Protein AF-A0A7X7T8J4-F1 (afdb_monomer)

Mean predicted aligned error: 10.88 Å

Structure (mmCIF, N/CA/C/O backbone):
data_AF-A0A7X7T8J4-F1
#
_entry.id   AF-A0A7X7T8J4-F1
#
loop_
_atom_site.group_PDB
_atom_site.id
_atom_site.type_symbol
_atom_site.label_atom_id
_atom_site.label_alt_id
_atom_site.label_comp_id
_atom_site.label_asym_id
_atom_site.label_entity_id
_atom_site.label_seq_id
_atom_site.pdbx_PDB_ins_code
_atom_site.Cartn_x
_atom_site.Cartn_y
_atom_site.Cartn_z
_atom_site.occupancy
_atom_site.B_iso_or_equiv
_atom_site.auth_seq_id
_atom_site.auth_comp_id
_atom_site.auth_asym_id
_atom_site.auth_atom_id
_atom_site.pdbx_PDB_model_num
ATOM 1 N N . MET A 1 1 ? -14.954 -27.163 -49.433 1.00 39.44 1 MET A N 1
ATOM 2 C CA . MET A 1 1 ? -14.344 -27.831 -48.262 1.00 39.44 1 MET A CA 1
ATOM 3 C C . MET A 1 1 ? -15.397 -27.888 -47.169 1.00 39.44 1 MET A C 1
ATOM 5 O O . MET A 1 1 ? -15.847 -26.844 -46.721 1.00 39.44 1 MET A O 1
ATOM 9 N N . HIS A 1 2 ? -15.891 -29.084 -46.857 1.00 32.44 2 HIS A N 1
ATOM 10 C CA . HIS A 1 2 ? -16.924 -29.335 -45.848 1.00 32.44 2 HIS A CA 1
ATOM 11 C C . HIS A 1 2 ? -16.278 -30.004 -44.623 1.00 32.44 2 HIS A C 1
ATOM 13 O O . HIS A 1 2 ? -15.447 -30.893 -44.819 1.00 32.44 2 HIS A O 1
ATOM 19 N N . PRO A 1 3 ? -16.618 -29.605 -43.385 1.00 40.94 3 PRO A N 1
ATOM 20 C CA . PRO A 1 3 ? -16.008 -30.171 -42.189 1.00 40.94 3 PRO A CA 1
ATOM 21 C C . PRO A 1 3 ? -16.655 -31.512 -41.822 1.00 40.94 3 PRO A C 1
ATOM 23 O O . PRO A 1 3 ? -17.871 -31.621 -41.665 1.00 40.94 3 PRO A O 1
ATOM 26 N N . ILE A 1 4 ? -15.819 -32.537 -41.658 1.00 41.97 4 ILE A N 1
ATOM 27 C CA . ILE A 1 4 ? -16.214 -33.853 -41.151 1.00 41.97 4 ILE A CA 1
ATOM 28 C C . ILE A 1 4 ? -16.272 -33.778 -39.619 1.00 41.97 4 ILE A C 1
ATOM 30 O O . ILE A 1 4 ? -15.287 -33.462 -38.954 1.00 41.97 4 ILE A O 1
ATOM 34 N N . SER A 1 5 ? -17.450 -34.061 -39.063 1.00 44.47 5 SER A N 1
ATOM 35 C CA . SER A 1 5 ? -17.730 -34.090 -37.625 1.00 44.47 5 SER A CA 1
ATOM 36 C C . SER A 1 5 ? -17.330 -35.434 -36.999 1.00 44.47 5 SER A C 1
ATOM 38 O O . SER A 1 5 ? -17.639 -36.502 -37.524 1.00 44.47 5 SER A O 1
ATOM 40 N N . ARG A 1 6 ? -16.678 -35.362 -35.829 1.00 43.22 6 ARG A N 1
ATOM 41 C CA . ARG A 1 6 ? -16.059 -36.436 -35.016 1.00 43.22 6 ARG A CA 1
ATOM 42 C C . ARG A 1 6 ? -16.970 -37.595 -34.560 1.00 43.22 6 ARG A C 1
ATOM 44 O O . ARG A 1 6 ? -16.518 -38.445 -33.801 1.00 43.22 6 ARG A O 1
ATOM 51 N N . ARG A 1 7 ? -18.219 -37.700 -35.021 1.00 42.19 7 ARG A N 1
ATOM 52 C CA . ARG A 1 7 ? -19.143 -38.799 -34.660 1.00 42.19 7 ARG A CA 1
ATOM 53 C C . ARG A 1 7 ? -18.952 -40.101 -35.461 1.00 42.19 7 ARG A C 1
ATOM 55 O O . ARG A 1 7 ? -19.807 -40.976 -35.391 1.00 42.19 7 ARG A O 1
ATOM 62 N N . GLN A 1 8 ? -17.848 -40.260 -36.193 1.00 40.81 8 GLN A N 1
ATOM 63 C CA . GLN A 1 8 ? -17.623 -41.407 -37.089 1.00 40.81 8 GLN A CA 1
ATOM 64 C C . GLN A 1 8 ? -16.416 -42.299 -36.768 1.00 40.81 8 GLN A C 1
ATOM 66 O O . GLN A 1 8 ? -16.126 -43.211 -37.536 1.00 40.81 8 GLN A O 1
ATOM 71 N N . LEU A 1 9 ? -15.749 -42.126 -35.627 1.00 37.78 9 LEU A N 1
ATOM 72 C CA . LEU A 1 9 ? -14.665 -43.024 -35.230 1.00 37.78 9 LEU A CA 1
ATOM 73 C C . LEU A 1 9 ? -15.027 -43.703 -33.908 1.00 37.78 9 LEU A C 1
ATOM 75 O O . LEU A 1 9 ? -14.954 -43.063 -32.870 1.00 37.78 9 LEU A O 1
ATOM 79 N N . ILE A 1 10 ? -15.483 -44.960 -33.993 1.00 36.59 10 ILE A N 1
ATOM 80 C CA . ILE A 1 10 ? -15.409 -46.072 -33.012 1.00 36.59 10 ILE A CA 1
ATOM 81 C C . ILE A 1 10 ? -16.612 -47.017 -33.238 1.00 36.59 10 ILE A C 1
ATOM 83 O O . ILE A 1 10 ? -17.655 -46.940 -32.595 1.00 36.59 10 ILE A O 1
ATOM 87 N N . LYS A 1 11 ? -16.439 -47.914 -34.210 1.00 30.77 11 LYS A N 1
ATOM 88 C CA . LYS A 1 11 ? -17.009 -49.270 -34.343 1.00 30.77 11 LYS A CA 1
ATOM 89 C C . LYS A 1 11 ? -15.925 -49.995 -35.147 1.00 30.77 11 LYS A C 1
ATOM 91 O O . LYS A 1 11 ? -15.599 -49.534 -36.233 1.00 30.77 11 LYS A O 1
ATOM 96 N N . THR A 1 12 ? -15.142 -50.930 -34.621 1.00 32.47 12 THR A N 1
ATOM 97 C CA . THR A 1 12 ? -15.432 -52.336 -34.278 1.00 32.47 12 THR A CA 1
ATOM 98 C C . THR A 1 12 ? -14.066 -52.872 -33.772 1.00 32.47 12 THR A C 1
ATOM 100 O O . THR A 1 12 ? -13.041 -52.440 -34.298 1.00 32.47 12 THR A O 1
ATOM 103 N N . THR A 1 13 ? -13.925 -53.715 -32.740 1.00 35.38 13 THR A N 1
ATOM 104 C CA . THR A 1 13 ? -13.808 -55.184 -32.904 1.00 35.38 13 THR A CA 1
ATOM 105 C C . THR A 1 13 ? -13.744 -55.924 -31.552 1.00 35.38 13 THR A C 1
ATOM 107 O O . THR A 1 13 ? -13.028 -55.521 -30.643 1.00 35.38 13 THR A O 1
ATOM 110 N N . LEU A 1 14 ? -14.542 -56.999 -31.520 1.00 34.81 14 LEU A N 1
ATOM 111 C CA . LEU A 1 14 ? -14.647 -58.224 -30.707 1.00 34.81 14 LEU A CA 1
ATOM 112 C C . LEU A 1 14 ? -13.556 -58.587 -29.668 1.00 34.81 14 LEU A C 1
ATOM 114 O O . LEU A 1 14 ? -12.372 -58.481 -29.948 1.00 34.81 14 LEU A O 1
ATOM 118 N N . VAL A 1 15 ? -13.946 -58.945 -28.430 1.00 32.97 15 VAL A N 1
ATOM 119 C CA . VAL A 1 15 ? -14.286 -60.293 -27.865 1.00 32.97 15 VAL A CA 1
ATOM 120 C C . VAL A 1 15 ? -13.064 -61.146 -27.496 1.00 32.97 15 VAL A C 1
ATOM 122 O O . VAL A 1 15 ? -12.364 -61.650 -28.366 1.00 32.97 15 VAL A O 1
ATOM 125 N N . GLY A 1 16 ? -12.909 -61.408 -26.190 1.00 29.83 16 GLY A N 1
ATOM 126 C CA . GLY A 1 16 ? -12.102 -62.514 -25.670 1.00 29.83 16 GLY A CA 1
ATOM 127 C C . GLY A 1 16 ? -11.777 -62.431 -24.170 1.00 29.83 16 GLY A C 1
ATOM 128 O O . GLY A 1 16 ? -10.908 -61.665 -23.785 1.00 29.83 16 GLY A O 1
ATOM 129 N N . GLY A 1 17 ? -12.417 -63.282 -23.355 1.00 30.62 17 GLY A N 1
ATOM 130 C CA . GLY A 1 17 ? -11.767 -63.932 -22.201 1.00 30.62 17 GLY A CA 1
ATOM 131 C C . GLY A 1 17 ? -11.825 -63.275 -20.811 1.00 30.62 17 GLY A C 1
ATOM 132 O O . GLY A 1 17 ? -10.983 -62.462 -20.471 1.00 30.62 17 GLY A O 1
ATOM 133 N N . ILE A 1 18 ? -12.773 -63.751 -19.992 1.00 38.50 18 ILE A N 1
ATOM 134 C CA . ILE A 1 18 ? -12.640 -64.188 -18.581 1.00 38.50 18 ILE A CA 1
ATOM 135 C C . ILE A 1 18 ? -11.734 -63.351 -17.651 1.00 38.50 18 ILE A C 1
ATOM 137 O O . ILE A 1 18 ? -10.513 -63.464 -17.667 1.00 38.50 18 ILE A O 1
ATOM 141 N N . GLY A 1 19 ? -12.371 -62.648 -16.711 1.00 34.72 19 GLY A N 1
ATOM 142 C CA . GLY A 1 19 ? -11.720 -62.050 -15.544 1.00 34.72 19 GLY A CA 1
ATOM 143 C C . GLY A 1 19 ? -12.691 -61.192 -14.740 1.00 34.72 19 GLY A C 1
ATOM 144 O O . GLY A 1 19 ? -12.689 -59.973 -14.857 1.00 34.72 19 GLY A O 1
ATOM 145 N N . LEU A 1 20 ? -13.561 -61.831 -13.954 1.00 39.72 20 LEU A N 1
ATOM 146 C CA . LEU A 1 20 ? -14.430 -61.163 -12.981 1.00 39.72 20 LEU A CA 1
ATOM 147 C C . LEU A 1 20 ? -13.570 -60.687 -11.799 1.00 39.72 20 LEU A C 1
ATOM 149 O O . LEU A 1 20 ? -13.415 -61.383 -10.801 1.00 39.72 20 LEU A O 1
ATOM 153 N N . THR A 1 21 ? -12.996 -59.495 -11.918 1.00 41.09 21 THR A N 1
ATOM 154 C CA . THR A 1 21 ? -12.529 -58.707 -10.777 1.00 41.09 21 THR A CA 1
ATOM 155 C C . THR A 1 21 ? -13.456 -57.513 -10.639 1.00 41.09 21 THR A C 1
ATOM 157 O O . THR A 1 21 ? -13.408 -56.553 -11.405 1.00 41.09 21 THR A O 1
ATOM 160 N N . THR A 1 22 ? -14.346 -57.576 -9.653 1.00 38.56 22 THR A N 1
ATOM 161 C CA . THR A 1 22 ? -15.122 -56.422 -9.207 1.00 38.56 22 THR A CA 1
ATOM 162 C C . THR A 1 22 ? -14.164 -55.417 -8.566 1.00 38.56 22 THR A C 1
ATOM 164 O O . THR A 1 22 ? -13.983 -55.411 -7.349 1.00 38.56 22 THR A O 1
ATOM 167 N N . LEU A 1 23 ? -13.519 -54.570 -9.375 1.00 41.78 23 LEU A N 1
ATOM 168 C CA . LEU A 1 23 ? -12.994 -53.309 -8.869 1.00 41.78 23 LEU A CA 1
ATOM 169 C C . LEU A 1 23 ? -14.207 -52.457 -8.512 1.00 41.78 23 LEU A C 1
ATOM 171 O O . LEU A 1 23 ? -14.878 -51.901 -9.381 1.00 41.78 23 LEU A O 1
ATOM 175 N N . SER A 1 24 ? -14.493 -52.380 -7.217 1.00 37.97 24 SER A N 1
ATOM 176 C CA . SER A 1 24 ? -15.377 -51.365 -6.669 1.00 37.97 24 SER A CA 1
ATOM 177 C C . SER A 1 24 ? -14.707 -50.017 -6.935 1.00 37.97 24 SER A C 1
ATOM 179 O O . SER A 1 24 ? -13.862 -49.563 -6.168 1.00 37.97 24 SER A O 1
ATOM 181 N N . CYS A 1 25 ? -15.016 -49.413 -8.083 1.00 35.97 25 CYS A N 1
ATOM 182 C CA . CYS A 1 25 ? -14.679 -48.031 -8.364 1.00 35.97 25 CYS A CA 1
ATOM 183 C C . CYS A 1 25 ? -15.444 -47.206 -7.331 1.00 35.97 25 CYS A C 1
ATOM 185 O O . CYS A 1 25 ? -16.649 -46.994 -7.456 1.00 35.97 25 CYS A O 1
ATOM 187 N N . MET A 1 26 ? -14.760 -46.812 -6.258 1.00 39.41 26 MET A N 1
ATOM 188 C CA . MET A 1 26 ? -15.227 -45.721 -5.425 1.00 39.41 26 MET A CA 1
ATOM 189 C C . MET A 1 26 ? -15.177 -44.476 -6.300 1.00 39.41 26 MET A C 1
ATOM 191 O O . MET A 1 26 ? -14.166 -43.785 -6.369 1.00 39.41 26 MET A O 1
ATOM 195 N N . THR A 1 27 ? -16.272 -44.220 -7.011 1.00 42.19 27 THR A N 1
ATOM 196 C CA . THR A 1 27 ? -16.578 -42.894 -7.520 1.00 42.19 27 THR A CA 1
ATOM 197 C C . THR A 1 27 ? -16.741 -42.017 -6.293 1.00 42.19 27 THR A C 1
ATOM 199 O O . THR A 1 27 ? -17.814 -41.943 -5.691 1.00 42.19 27 THR A O 1
ATOM 202 N N . THR A 1 28 ? -15.645 -41.401 -5.863 1.00 45.72 28 THR A N 1
ATOM 203 C CA . THR A 1 28 ? -15.714 -40.224 -5.018 1.00 45.72 28 THR A CA 1
ATOM 204 C C . THR A 1 28 ? -16.523 -39.214 -5.818 1.00 45.72 28 THR A C 1
ATOM 206 O O . THR A 1 28 ? -16.064 -38.668 -6.818 1.00 45.72 28 THR A O 1
ATOM 209 N N . ASN A 1 29 ? -17.781 -39.021 -5.422 1.00 44.22 29 ASN A N 1
ATOM 210 C CA . ASN A 1 29 ? -18.568 -37.872 -5.839 1.00 44.22 29 ASN A CA 1
ATOM 211 C C . ASN A 1 29 ? -17.849 -36.634 -5.294 1.00 44.22 29 ASN A C 1
ATOM 213 O O . ASN A 1 29 ? -18.192 -36.121 -4.231 1.00 44.22 29 ASN A O 1
ATOM 217 N N . GLN A 1 30 ? -16.805 -36.180 -5.987 1.00 51.72 30 GLN A N 1
ATOM 218 C CA . GLN A 1 30 ? -16.283 -34.841 -5.802 1.00 51.72 30 GLN A CA 1
ATOM 219 C C . GLN A 1 30 ? -17.355 -33.906 -6.343 1.00 51.72 30 GLN A C 1
ATOM 221 O O . GLN A 1 30 ? -17.456 -33.656 -7.542 1.00 51.72 30 GLN A O 1
ATOM 226 N N . VAL A 1 31 ? -18.212 -33.440 -5.435 1.00 51.59 31 VAL A N 1
ATOM 227 C CA . VAL A 1 31 ? -19.049 -32.272 -5.681 1.00 51.59 31 VAL A CA 1
ATOM 228 C C . VAL A 1 31 ? -18.085 -31.165 -6.114 1.00 51.59 31 VAL A C 1
ATOM 230 O O . VAL A 1 31 ? -17.154 -30.874 -5.358 1.00 51.59 31 VAL A O 1
ATOM 233 N N . PRO A 1 32 ? -18.226 -30.586 -7.318 1.00 52.22 32 PRO A N 1
ATOM 234 C CA . PRO A 1 32 ? -17.335 -29.525 -7.750 1.00 52.22 32 PRO A CA 1
ATOM 235 C C . PRO A 1 32 ? -17.463 -28.382 -6.745 1.00 52.22 32 PRO A C 1
ATOM 237 O O . PRO A 1 32 ? -18.526 -27.771 -6.611 1.00 52.22 32 PRO A O 1
ATOM 240 N N . HIS A 1 33 ? -16.390 -28.126 -5.996 1.00 56.53 33 HIS A N 1
ATOM 241 C CA . HIS A 1 33 ? -16.301 -26.946 -5.156 1.00 56.53 33 HIS A CA 1
ATOM 242 C C . HIS A 1 33 ? -16.431 -25.740 -6.082 1.00 56.53 33 HIS A C 1
ATOM 244 O O . HIS A 1 33 ? -15.527 -25.450 -6.862 1.00 56.53 33 HIS A O 1
ATOM 250 N N . ARG A 1 34 ? -17.570 -25.041 -6.022 1.00 60.19 34 ARG A N 1
ATOM 251 C CA . ARG A 1 34 ? -17.677 -23.708 -6.611 1.00 60.19 34 ARG A CA 1
ATOM 252 C C . ARG A 1 34 ? -16.717 -22.808 -5.844 1.00 60.19 34 ARG A C 1
ATOM 254 O O . ARG A 1 34 ? -17.019 -22.367 -4.737 1.00 60.19 34 ARG A O 1
ATOM 261 N N . THR A 1 35 ? -15.547 -22.573 -6.420 1.00 66.31 35 THR A N 1
ATOM 262 C CA . THR A 1 35 ? -14.656 -21.494 -6.014 1.00 66.31 35 THR A CA 1
ATOM 263 C C . THR A 1 35 ? -15.333 -20.196 -6.417 1.00 66.31 35 THR A C 1
ATOM 265 O O . THR A 1 35 ? -15.331 -19.804 -7.581 1.00 66.31 35 THR A O 1
ATOM 268 N N . TRP A 1 36 ? -16.011 -19.567 -5.462 1.00 70.25 36 TRP A N 1
ATOM 269 C CA . TRP A 1 36 ? -16.526 -18.222 -5.656 1.00 70.25 36 TRP A CA 1
ATOM 270 C C . TRP A 1 36 ? -15.340 -17.269 -5.753 1.00 70.25 36 TRP A C 1
ATOM 272 O O . TRP A 1 36 ? -14.516 -17.222 -4.837 1.00 70.25 36 TRP A O 1
ATOM 282 N N . THR A 1 37 ? -15.264 -16.508 -6.843 1.00 72.75 37 THR A N 1
ATOM 283 C CA . THR A 1 37 ? -14.328 -15.390 -6.946 1.00 72.75 37 THR A CA 1
ATOM 284 C C . THR A 1 37 ? -14.631 -14.408 -5.824 1.00 72.75 37 THR A C 1
ATOM 286 O O . THR A 1 37 ? -15.757 -13.922 -5.697 1.00 72.75 37 THR A O 1
ATOM 289 N N . ARG A 1 38 ? -13.635 -14.135 -4.981 1.00 79.50 38 ARG A N 1
ATOM 290 C CA . ARG A 1 38 ? -13.734 -13.101 -3.953 1.00 79.50 38 ARG A CA 1
ATOM 291 C C . ARG A 1 38 ? -13.235 -11.795 -4.545 1.00 79.50 38 ARG A C 1
ATOM 293 O O . ARG A 1 38 ? -12.135 -11.745 -5.080 1.00 79.50 38 ARG A O 1
ATOM 300 N N . TYR A 1 39 ? -14.045 -10.755 -4.427 1.00 83.50 39 TYR A N 1
ATOM 301 C CA . TYR A 1 39 ? -13.654 -9.397 -4.767 1.00 83.50 39 TYR A CA 1
ATOM 302 C C . TYR A 1 39 ? -13.442 -8.614 -3.473 1.00 83.50 39 TYR A C 1
ATOM 304 O O . TYR A 1 39 ? -14.325 -8.585 -2.615 1.00 83.50 39 TYR A O 1
ATOM 312 N N . ILE A 1 40 ? -12.273 -7.991 -3.339 1.00 85.69 40 ILE A N 1
ATOM 313 C CA . ILE A 1 40 ? -11.937 -7.110 -2.221 1.00 85.69 40 ILE A CA 1
ATOM 314 C C . ILE A 1 40 ? -11.656 -5.739 -2.819 1.00 85.69 40 ILE A C 1
ATOM 316 O O . ILE A 1 40 ? -10.743 -5.586 -3.629 1.00 85.69 40 ILE A O 1
ATOM 320 N N . ALA A 1 41 ? -12.458 -4.744 -2.441 1.00 91.50 41 ALA A N 1
ATOM 321 C CA . ALA A 1 41 ? -12.199 -3.374 -2.855 1.00 91.50 41 ALA A CA 1
ATOM 322 C C . ALA A 1 41 ? -10.976 -2.840 -2.101 1.00 91.50 41 ALA A C 1
ATOM 324 O O . ALA A 1 41 ? -10.884 -2.991 -0.882 1.00 91.50 41 ALA A O 1
ATOM 325 N N . ALA A 1 42 ? -10.069 -2.186 -2.820 1.00 93.19 42 ALA A N 1
ATOM 326 C CA . ALA A 1 42 ? -8.898 -1.551 -2.240 1.00 93.19 42 ALA A CA 1
ATOM 327 C C . ALA A 1 42 ? -8.785 -0.098 -2.701 1.00 93.19 42 ALA A C 1
ATOM 329 O O . ALA A 1 42 ? -9.059 0.203 -3.863 1.00 93.19 42 ALA A O 1
ATOM 330 N N . TYR A 1 43 ? -8.365 0.785 -1.797 1.00 94.12 43 TYR A N 1
ATOM 331 C CA . TYR A 1 43 ? -8.268 2.219 -2.057 1.00 94.12 43 TYR A CA 1
ATOM 332 C C . TYR A 1 43 ? -6.944 2.782 -1.561 1.00 94.12 43 TYR A C 1
ATOM 334 O O . TYR A 1 43 ? -6.607 2.628 -0.385 1.00 94.12 43 TYR A O 1
ATOM 342 N N . ASP A 1 44 ? -6.255 3.508 -2.433 1.00 93.75 44 ASP A N 1
ATOM 343 C CA . ASP A 1 44 ? -5.019 4.199 -2.091 1.00 93.75 44 ASP A CA 1
ATOM 344 C C . ASP A 1 44 ? -5.361 5.612 -1.590 1.00 93.75 44 ASP A C 1
ATOM 346 O O . ASP A 1 44 ? -6.114 6.373 -2.206 1.00 93.75 44 ASP A O 1
ATOM 350 N N . THR A 1 45 ? -4.877 5.940 -0.394 1.00 94.69 45 THR A N 1
ATOM 351 C CA . THR A 1 45 ? -5.181 7.173 0.338 1.00 94.69 45 THR A CA 1
ATOM 352 C C . THR A 1 45 ? -3.909 8.008 0.440 1.00 94.69 45 THR A C 1
ATOM 354 O O . THR A 1 45 ? -3.137 7.905 1.397 1.00 94.69 45 THR A O 1
ATOM 357 N N . GLU A 1 46 ? -3.695 8.825 -0.589 1.00 93.00 46 GLU A N 1
ATOM 358 C CA . GLU A 1 46 ? -2.409 9.470 -0.882 1.00 93.00 46 GLU A CA 1
ATOM 359 C C . GLU A 1 46 ? -2.308 10.930 -0.426 1.00 93.00 46 GLU A C 1
ATOM 361 O O . GLU A 1 46 ? -1.239 11.531 -0.452 1.00 93.00 46 GLU A O 1
ATOM 366 N N . SER A 1 47 ? -3.415 11.555 -0.027 1.00 94.00 47 SER A N 1
ATOM 367 C CA . SER A 1 47 ? -3.402 12.961 0.379 1.00 94.00 47 SER A CA 1
ATOM 368 C C . SER A 1 47 ? -4.506 13.283 1.384 1.00 94.00 47 SER A C 1
ATOM 370 O O . SER A 1 47 ? -5.497 12.553 1.469 1.00 94.00 47 SER A O 1
ATOM 372 N N . PRO A 1 48 ? -4.413 14.411 2.113 1.00 90.62 48 PRO A N 1
ATOM 373 C CA . PRO A 1 48 ? -5.493 14.858 2.992 1.00 90.62 48 PRO A CA 1
ATOM 374 C C . PRO A 1 48 ? -6.825 15.070 2.254 1.00 90.62 48 PRO A C 1
ATOM 376 O O . PRO A 1 48 ? -7.893 14.876 2.832 1.00 90.62 48 PRO A O 1
ATOM 379 N N . ALA A 1 49 ? -6.784 15.404 0.957 1.00 92.69 49 ALA A N 1
ATOM 380 C CA . ALA A 1 49 ? -7.985 15.554 0.135 1.00 92.69 49 ALA A CA 1
ATOM 381 C C . ALA A 1 49 ? -8.777 14.238 0.004 1.00 92.69 49 ALA A C 1
ATOM 383 O O . ALA A 1 49 ? -10.003 14.267 -0.147 1.00 92.69 49 ALA A O 1
ATOM 384 N N . CYS A 1 50 ? -8.114 13.083 0.150 1.00 94.19 50 CYS A N 1
ATOM 385 C CA . CYS A 1 50 ? -8.765 11.776 0.137 1.00 94.19 50 CYS A CA 1
ATOM 386 C C . CYS A 1 50 ? -9.760 11.599 1.294 1.00 94.19 50 CYS A C 1
ATOM 388 O O . CYS A 1 50 ? -10.685 10.808 1.150 1.00 94.19 50 CYS A O 1
ATOM 390 N N . LEU A 1 51 ? -9.668 12.358 2.398 1.00 95.38 51 LEU A N 1
ATOM 391 C CA . LEU A 1 51 ? -10.623 12.265 3.515 1.00 95.38 51 LEU A CA 1
ATOM 392 C C . LEU A 1 51 ? -12.080 12.455 3.063 1.00 95.38 51 LEU A C 1
ATOM 394 O O . LEU A 1 51 ? -12.975 11.776 3.569 1.00 95.38 51 LEU A O 1
ATOM 398 N N . ALA A 1 52 ? -12.331 13.350 2.102 1.00 95.50 52 ALA A N 1
ATOM 399 C CA . ALA A 1 52 ? -13.670 13.557 1.552 1.00 95.50 52 ALA A CA 1
ATOM 400 C C . ALA A 1 52 ? -14.170 12.316 0.792 1.00 95.50 52 ALA A C 1
ATOM 402 O O . ALA A 1 52 ? -15.314 11.895 0.982 1.00 95.50 52 ALA A O 1
ATOM 403 N N . ALA A 1 53 ? -13.299 11.696 -0.011 1.00 94.06 53 ALA A N 1
ATOM 404 C CA . ALA A 1 53 ? -13.603 10.459 -0.724 1.00 94.06 53 ALA A CA 1
ATOM 405 C C . ALA A 1 53 ? -13.803 9.288 0.248 1.00 94.06 53 ALA A C 1
ATOM 407 O O . ALA A 1 53 ? -14.808 8.587 0.142 1.00 94.06 53 ALA A O 1
ATOM 408 N N . CYS A 1 54 ? -12.930 9.129 1.250 1.00 97.12 54 CYS A N 1
ATOM 409 C CA . CYS A 1 54 ? -13.036 8.078 2.261 1.00 97.12 54 CYS A CA 1
ATOM 410 C C . CYS A 1 54 ? -14.390 8.117 2.973 1.00 97.12 54 CYS A C 1
ATOM 412 O O . CYS A 1 54 ? -15.012 7.073 3.125 1.00 97.12 54 CYS A O 1
ATOM 414 N N . ARG A 1 55 ? -14.915 9.300 3.334 1.00 97.81 55 ARG A N 1
ATOM 415 C CA . ARG A 1 55 ? -16.264 9.410 3.930 1.00 97.81 55 ARG A CA 1
ATOM 416 C C . ARG A 1 55 ? -17.344 8.809 3.030 1.00 97.81 55 ARG A C 1
ATOM 418 O O . ARG A 1 55 ? -18.183 8.056 3.512 1.00 97.81 55 ARG A O 1
ATOM 425 N N . LYS A 1 56 ? -17.305 9.104 1.729 1.00 97.75 56 LYS A N 1
ATOM 426 C CA . LYS A 1 56 ? -18.289 8.596 0.761 1.00 97.75 56 LYS A CA 1
ATOM 427 C C . LYS A 1 56 ? -18.127 7.113 0.464 1.00 97.75 56 LYS A C 1
ATOM 429 O O . LYS A 1 56 ? -19.123 6.400 0.399 1.00 97.75 56 LYS A O 1
ATOM 434 N N . ILE A 1 57 ? -16.893 6.642 0.346 1.00 96.19 57 ILE A N 1
ATOM 435 C CA . ILE A 1 57 ? -16.589 5.222 0.163 1.00 96.19 57 ILE A CA 1
ATOM 436 C C . ILE A 1 57 ? -17.080 4.428 1.381 1.00 96.19 57 ILE A C 1
ATOM 438 O O . ILE A 1 57 ? -17.825 3.463 1.226 1.00 96.19 57 ILE A O 1
ATOM 442 N N . VAL A 1 58 ? -16.758 4.879 2.596 1.00 98.00 58 VAL A N 1
ATOM 443 C CA . VAL A 1 58 ? -17.199 4.236 3.841 1.00 98.00 58 VAL A CA 1
ATOM 444 C C . VAL A 1 58 ? -18.726 4.195 3.959 1.00 98.00 58 VAL A C 1
ATOM 446 O O . VAL A 1 58 ? -19.262 3.152 4.325 1.00 98.00 58 VAL A O 1
ATOM 449 N N . GLU A 1 59 ? -19.442 5.273 3.608 1.00 98.06 59 GLU A N 1
ATOM 450 C CA . GLU A 1 59 ? -20.918 5.278 3.564 1.00 98.06 59 GLU A CA 1
ATOM 451 C C . GLU A 1 59 ? -21.467 4.137 2.683 1.00 98.06 59 GLU A C 1
ATOM 453 O O . GLU A 1 59 ? -22.418 3.454 3.069 1.00 98.06 59 GLU A O 1
ATOM 458 N N . VAL A 1 60 ? -20.864 3.905 1.511 1.00 97.38 60 VAL A N 1
ATOM 459 C CA . VAL A 1 60 ? -21.274 2.831 0.592 1.00 97.38 60 VAL A CA 1
ATOM 460 C C . VAL A 1 60 ? -20.954 1.458 1.172 1.00 97.38 60 VAL A C 1
ATOM 462 O O . VAL A 1 60 ? -21.837 0.605 1.208 1.00 97.38 60 VAL A O 1
ATOM 465 N N . HIS A 1 61 ? -19.729 1.246 1.654 1.00 97.62 61 HIS A N 1
ATOM 466 C CA . HIS A 1 61 ? -19.318 -0.047 2.197 1.00 97.62 61 HIS A CA 1
ATOM 467 C C . HIS A 1 61 ? -20.152 -0.458 3.410 1.00 97.62 61 HIS A C 1
ATOM 469 O O . HIS A 1 61 ? -20.604 -1.597 3.467 1.00 97.62 61 HIS A O 1
ATOM 475 N N . LYS A 1 62 ? -20.443 0.477 4.324 1.00 97.50 62 LYS A N 1
ATOM 476 C CA . LYS A 1 62 ? -21.315 0.215 5.477 1.00 97.50 62 LYS A CA 1
ATOM 477 C C . LYS A 1 62 ? -22.735 -0.149 5.056 1.00 97.50 62 LYS A C 1
ATOM 479 O O . LYS A 1 62 ? -23.305 -1.080 5.605 1.00 97.50 62 LYS A O 1
ATOM 484 N N . ARG A 1 63 ? -23.300 0.547 4.061 1.00 98.00 63 ARG A N 1
ATOM 485 C CA . ARG A 1 63 ? -24.643 0.240 3.539 1.00 98.00 63 ARG A CA 1
ATOM 486 C C . ARG A 1 63 ? -24.721 -1.146 2.891 1.00 98.00 63 ARG A C 1
ATOM 488 O O . ARG A 1 63 ? -25.780 -1.758 2.921 1.00 98.00 63 ARG A O 1
ATOM 495 N N . MET A 1 64 ? -23.631 -1.594 2.273 1.00 96.25 64 MET A N 1
ATOM 496 C CA . MET A 1 64 ? -23.563 -2.855 1.528 1.00 96.25 64 MET A CA 1
ATOM 497 C C . MET A 1 64 ? -22.925 -4.000 2.329 1.00 96.25 64 MET A C 1
ATOM 499 O O . MET A 1 64 ? -22.751 -5.078 1.771 1.00 96.25 64 MET A O 1
ATOM 503 N N . GLU A 1 65 ? -22.529 -3.758 3.584 1.00 95.88 65 GLU A N 1
ATOM 504 C CA . GLU A 1 65 ? -21.778 -4.698 4.435 1.00 95.88 65 GLU A CA 1
ATOM 505 C C . GLU A 1 65 ? -20.555 -5.309 3.728 1.00 95.88 65 GLU A C 1
ATOM 507 O O . GLU A 1 65 ? -20.220 -6.483 3.879 1.00 95.88 65 GLU A O 1
ATOM 512 N N . MET A 1 66 ? -19.881 -4.498 2.913 1.00 95.12 66 MET A N 1
ATOM 513 C CA . MET A 1 66 ? -18.811 -4.957 2.038 1.00 95.12 66 MET A CA 1
ATOM 514 C C . MET A 1 66 ? -17.441 -4.610 2.627 1.00 95.12 66 MET A C 1
ATOM 516 O O . MET A 1 66 ? -17.185 -3.426 2.852 1.00 95.12 66 MET A O 1
ATOM 520 N N . PRO A 1 67 ? -16.531 -5.576 2.834 1.00 96.75 67 PRO A N 1
ATOM 521 C CA . PRO A 1 67 ? -15.198 -5.278 3.338 1.00 96.75 67 PRO A CA 1
ATOM 522 C C . PRO A 1 67 ? -14.347 -4.517 2.315 1.00 96.75 67 PRO A C 1
ATOM 524 O O . PRO A 1 67 ? -14.560 -4.625 1.102 1.00 96.75 67 PRO A O 1
ATOM 527 N N . ALA A 1 68 ? -13.377 -3.754 2.814 1.00 96.75 68 ALA A N 1
ATOM 528 C CA . ALA A 1 68 ? -12.396 -3.053 1.989 1.00 96.75 68 ALA A CA 1
ATOM 529 C C . ALA A 1 68 ? -11.048 -2.899 2.693 1.00 96.75 68 ALA A C 1
ATOM 531 O O . ALA A 1 68 ? -10.984 -2.855 3.921 1.00 96.75 68 ALA A O 1
ATOM 532 N N . THR A 1 69 ? -9.996 -2.724 1.899 1.00 97.81 69 THR A N 1
ATOM 533 C CA . THR A 1 69 ? -8.659 -2.371 2.381 1.00 97.81 69 THR A CA 1
ATOM 534 C C . THR A 1 69 ? -8.332 -0.933 1.983 1.00 97.81 69 THR A C 1
ATOM 536 O O . THR A 1 69 ? -8.446 -0.554 0.818 1.00 97.81 69 THR A O 1
ATOM 539 N N . PHE A 1 70 ? -7.910 -0.114 2.942 1.00 98.06 70 PHE A N 1
ATOM 540 C CA . PHE A 1 70 ? -7.397 1.230 2.687 1.00 98.06 70 PHE A CA 1
ATOM 541 C C . PHE A 1 70 ? -5.881 1.216 2.848 1.00 98.06 70 PHE A C 1
ATOM 543 O O . PHE A 1 70 ? -5.377 1.036 3.957 1.00 98.06 70 PHE A O 1
ATOM 550 N N . PHE A 1 71 ? -5.158 1.421 1.750 1.00 98.12 71 PHE A N 1
ATOM 551 C CA . PHE A 1 71 ? -3.718 1.640 1.770 1.00 98.12 71 PHE A CA 1
ATOM 552 C C . PHE A 1 71 ? -3.477 3.123 2.049 1.00 98.12 71 PHE A C 1
ATOM 554 O O . PHE A 1 71 ? -3.749 3.975 1.205 1.00 98.12 71 PHE A O 1
ATOM 561 N N . VAL A 1 72 ? -3.001 3.457 3.247 1.00 98.31 72 VAL A N 1
ATOM 562 C CA . VAL A 1 72 ? -2.858 4.849 3.699 1.00 98.31 72 VAL A CA 1
ATOM 563 C C . VAL A 1 72 ? -1.391 5.247 3.756 1.00 98.31 72 VAL A C 1
ATOM 565 O O . VAL A 1 72 ? -0.556 4.506 4.281 1.00 98.31 72 VAL A O 1
ATOM 568 N N . LEU A 1 73 ? -1.066 6.435 3.237 1.00 98.31 73 LEU A N 1
ATOM 569 C CA . LEU A 1 73 ? 0.262 7.009 3.427 1.00 98.31 73 LEU A CA 1
ATOM 570 C C . LEU A 1 73 ? 0.515 7.328 4.895 1.00 98.31 73 LEU A C 1
ATOM 572 O O . LEU A 1 73 ? -0.252 8.057 5.527 1.00 98.31 73 LEU A O 1
ATOM 576 N N . GLY A 1 74 ? 1.648 6.849 5.407 1.00 98.38 74 GLY A N 1
ATOM 577 C CA . GLY A 1 74 ? 2.043 7.058 6.797 1.00 98.38 74 GLY A CA 1
ATOM 578 C C . GLY A 1 74 ? 2.124 8.542 7.161 1.00 98.38 74 GLY A C 1
ATOM 579 O O . GLY A 1 74 ? 1.574 8.945 8.178 1.00 98.38 74 GLY A O 1
ATOM 580 N N . SER A 1 75 ? 2.721 9.374 6.303 1.00 98.50 75 SER A N 1
ATOM 581 C CA . SER A 1 75 ? 2.841 10.824 6.530 1.00 98.50 75 SER A CA 1
ATOM 582 C C . SER A 1 75 ? 1.491 11.547 6.563 1.00 98.50 75 SER A C 1
ATOM 584 O O . SER A 1 75 ? 1.282 12.444 7.378 1.00 98.50 75 SER A O 1
ATOM 586 N N . VAL A 1 76 ? 0.550 11.140 5.708 1.00 98.25 76 VAL A N 1
ATOM 587 C CA . VAL A 1 76 ? -0.801 11.715 5.645 1.00 98.25 76 VAL A CA 1
ATOM 588 C C . VAL A 1 76 ? -1.616 11.307 6.871 1.00 98.25 76 VAL A C 1
ATOM 590 O O . VAL A 1 76 ? -2.319 12.144 7.445 1.00 98.25 76 VAL A O 1
ATOM 593 N N . LEU A 1 77 ? -1.4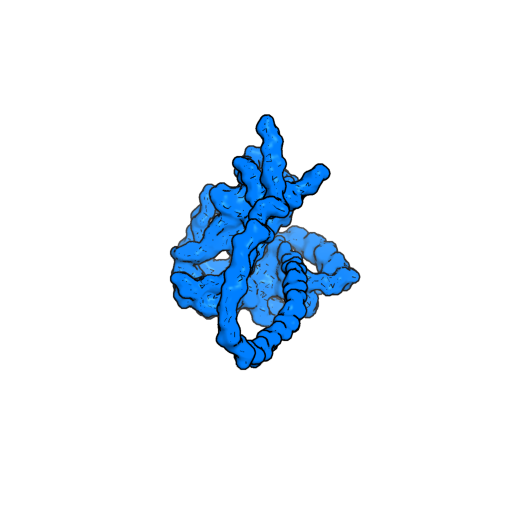85 10.047 7.295 1.00 98.50 77 LEU A N 1
ATOM 594 C CA . LEU A 1 77 ? -2.093 9.537 8.518 1.00 98.50 77 LEU A CA 1
ATOM 595 C C . LEU A 1 77 ? -1.534 10.230 9.763 1.00 98.50 77 LEU A C 1
ATOM 597 O O . LEU A 1 77 ? -2.305 10.635 10.627 1.00 98.50 77 LEU A O 1
ATOM 601 N N . ASP A 1 78 ? -0.214 10.399 9.841 1.00 98.44 78 ASP A N 1
ATOM 602 C CA . ASP A 1 78 ? 0.462 11.031 10.978 1.00 98.44 78 ASP A CA 1
ATOM 603 C C . ASP A 1 78 ? 0.032 12.491 11.165 1.00 98.44 78 ASP A C 1
ATOM 605 O O . ASP A 1 78 ? -0.135 12.952 12.292 1.00 98.44 78 ASP A O 1
ATOM 609 N N . ALA A 1 79 ? -0.229 13.195 10.060 1.00 98.25 79 ALA A N 1
ATOM 610 C CA . ALA A 1 79 ? -0.719 14.568 10.078 1.00 98.25 79 ALA A CA 1
ATOM 611 C C . ALA A 1 79 ? -2.221 14.698 10.410 1.00 98.25 79 ALA A C 1
ATOM 613 O O . ALA A 1 79 ? -2.647 15.774 10.824 1.00 98.25 79 ALA A O 1
ATOM 614 N N . ASN A 1 80 ? -3.033 13.646 10.224 1.00 97.88 80 ASN A N 1
ATOM 615 C CA . ASN A 1 80 ? -4.499 13.691 10.398 1.00 97.88 80 ASN A CA 1
ATOM 616 C C . ASN A 1 80 ? -5.054 12.456 11.155 1.00 97.88 80 ASN A C 1
ATOM 618 O O . ASN A 1 80 ? -6.005 11.812 10.689 1.00 97.88 80 ASN A O 1
ATOM 622 N N . PRO A 1 81 ? -4.465 12.052 12.299 1.00 98.12 81 PRO A N 1
ATOM 623 C CA . PRO A 1 81 ? -4.727 10.740 12.891 1.00 98.12 81 PRO A CA 1
ATOM 624 C C . PRO A 1 81 ? -6.160 10.610 13.417 1.00 98.12 81 PRO A C 1
ATOM 626 O O . PRO A 1 81 ? -6.790 9.564 13.255 1.00 98.12 81 PRO A O 1
ATOM 629 N N . ALA A 1 82 ? -6.703 11.674 14.015 1.00 98.12 82 ALA A N 1
ATOM 630 C CA . ALA A 1 82 ? -8.047 11.671 14.585 1.00 98.12 82 ALA A CA 1
ATOM 631 C C . ALA A 1 82 ? -9.123 11.566 13.494 1.00 98.12 82 ALA A C 1
ATOM 633 O O . ALA A 1 82 ? -10.108 10.839 13.642 1.00 98.12 82 ALA A O 1
ATOM 634 N N . GLU A 1 83 ? -8.929 12.265 12.376 1.00 97.94 83 GLU A N 1
ATOM 635 C CA . GLU A 1 83 ? -9.840 12.276 11.240 1.00 97.94 83 GLU A CA 1
ATOM 636 C C . GLU A 1 83 ? -9.893 10.915 10.557 1.00 97.94 83 GLU A C 1
ATOM 638 O O . GLU A 1 83 ? -10.993 10.427 10.283 1.00 97.94 83 GLU A O 1
ATOM 643 N N . PHE A 1 84 ? -8.735 10.298 10.304 1.00 98.25 84 PHE A N 1
ATOM 644 C CA . PHE A 1 84 ? -8.677 8.962 9.717 1.00 98.25 84 PHE A CA 1
ATOM 645 C C . PHE A 1 84 ? -9.259 7.913 10.650 1.00 98.25 84 PHE A C 1
ATOM 647 O O . PHE A 1 84 ? -10.099 7.130 10.204 1.00 98.25 84 PHE A O 1
ATOM 654 N N . ARG A 1 85 ? -8.901 7.937 11.941 1.00 98.00 85 ARG A N 1
ATOM 655 C CA . ARG A 1 85 ? -9.464 6.995 12.911 1.00 98.00 85 ARG A CA 1
ATOM 656 C C . ARG A 1 85 ? -10.986 7.100 12.966 1.00 98.00 85 ARG A C 1
ATOM 658 O O . ARG A 1 85 ? -11.675 6.100 12.827 1.00 98.00 85 ARG A O 1
ATOM 665 N N . LYS A 1 86 ? -11.533 8.317 13.030 1.00 98.12 86 LYS A N 1
ATOM 666 C CA . LYS A 1 86 ? -12.989 8.543 13.026 1.00 98.12 86 LYS A CA 1
ATOM 667 C C . LYS A 1 86 ? -13.710 7.930 11.815 1.00 98.12 86 LYS A C 1
ATOM 669 O O . LYS A 1 86 ? -14.894 7.618 11.917 1.00 98.12 86 LYS A O 1
ATOM 674 N N . ILE A 1 87 ? -13.051 7.830 10.660 1.00 97.88 87 ILE A N 1
ATOM 675 C CA . ILE A 1 87 ? -13.660 7.328 9.417 1.00 97.88 87 ILE A CA 1
ATOM 676 C C . ILE A 1 87 ? -13.453 5.823 9.252 1.00 97.88 87 ILE A C 1
ATOM 678 O O . ILE A 1 87 ? -14.371 5.133 8.813 1.00 97.88 87 ILE A O 1
ATOM 682 N N . LEU A 1 88 ? -12.243 5.349 9.543 1.00 98.25 88 LEU A N 1
ATOM 683 C CA . LEU A 1 88 ? -11.747 4.046 9.105 1.00 98.25 88 LEU A CA 1
ATOM 684 C C . LEU A 1 88 ? -11.588 3.024 10.243 1.00 98.25 88 LEU A C 1
ATOM 686 O O . LEU A 1 88 ? -11.290 1.863 9.966 1.00 98.25 88 LEU A O 1
ATOM 690 N N . ASP A 1 89 ? -11.774 3.426 11.504 1.00 97.75 89 ASP A N 1
ATOM 691 C CA . ASP A 1 89 ? -11.765 2.519 12.660 1.00 97.75 89 ASP A CA 1
ATOM 692 C C . ASP A 1 89 ? -13.084 1.736 12.736 1.00 97.75 89 ASP A C 1
ATOM 694 O O . ASP A 1 89 ? -13.996 2.039 13.504 1.00 97.75 89 ASP A O 1
ATOM 698 N N . ASP A 1 90 ? -13.213 0.769 11.831 1.00 97.81 90 ASP A N 1
ATOM 699 C CA . ASP A 1 90 ? -14.366 -0.109 11.683 1.00 97.81 90 ASP A CA 1
ATOM 700 C C . ASP A 1 90 ? -13.873 -1.529 11.341 1.00 97.81 90 ASP A C 1
ATOM 702 O O . ASP A 1 90 ? -12.940 -1.671 10.539 1.00 97.81 90 ASP A O 1
ATOM 706 N N . PRO A 1 91 ? -14.463 -2.594 11.918 1.00 97.00 91 PRO A N 1
ATOM 707 C CA . PRO A 1 91 ? -14.076 -3.975 11.623 1.00 97.00 91 PRO A CA 1
ATOM 708 C C . PRO A 1 91 ? -14.298 -4.379 10.160 1.00 97.00 91 PRO A C 1
ATOM 710 O O . PRO A 1 91 ? -13.697 -5.353 9.711 1.00 97.00 91 PRO A O 1
ATOM 713 N N . LEU A 1 92 ? -15.124 -3.643 9.409 1.00 97.12 92 LEU A N 1
ATOM 714 C CA . LEU A 1 92 ? -15.308 -3.861 7.976 1.00 97.12 92 LEU A CA 1
ATOM 715 C C . LEU A 1 92 ? -14.059 -3.496 7.156 1.00 97.12 92 LEU A C 1
ATOM 717 O O . LEU A 1 92 ? -13.921 -3.936 6.013 1.00 97.12 92 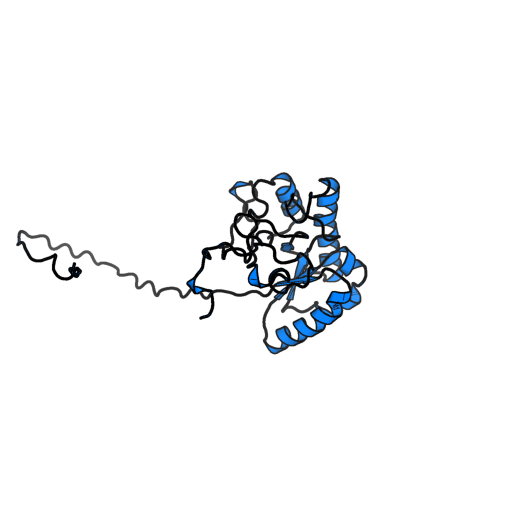LEU A O 1
ATOM 721 N N . PHE A 1 93 ? -13.160 -2.684 7.719 1.00 98.19 93 PHE A N 1
ATOM 722 C CA . PHE A 1 93 ? -12.020 -2.132 7.000 1.00 98.19 93 PHE A CA 1
ATOM 723 C C . PHE A 1 93 ? -10.696 -2.652 7.531 1.00 98.19 93 PHE A C 1
ATOM 725 O O . PHE A 1 93 ? -10.415 -2.590 8.730 1.00 98.19 93 PHE A O 1
ATOM 732 N N . GLU A 1 94 ? -9.849 -3.086 6.609 1.00 98.50 94 GLU A N 1
ATOM 733 C CA . GLU A 1 94 ? -8.424 -3.256 6.840 1.00 98.50 94 GLU A CA 1
ATOM 734 C C . GLU A 1 94 ? -7.696 -1.942 6.540 1.00 98.50 94 GLU A C 1
ATOM 736 O O . GLU A 1 94 ? -7.978 -1.288 5.534 1.00 98.50 94 GLU A O 1
ATOM 741 N N . ILE A 1 95 ? -6.734 -1.572 7.390 1.00 98.62 95 ILE A N 1
ATOM 742 C CA . ILE A 1 95 ? -5.824 -0.450 7.136 1.00 98.62 95 ILE A CA 1
ATOM 743 C C . ILE A 1 95 ? -4.435 -1.012 6.889 1.00 98.62 95 ILE A C 1
ATOM 745 O O . ILE A 1 95 ? -3.859 -1.670 7.756 1.00 98.62 95 ILE A O 1
ATOM 749 N N . ALA A 1 96 ? -3.920 -0.745 5.699 1.00 98.69 96 ALA A N 1
ATOM 750 C CA . ALA A 1 96 ? -2.638 -1.221 5.220 1.00 98.69 96 ALA A CA 1
ATOM 751 C C . ALA A 1 96 ? -1.730 -0.037 4.866 1.00 98.69 96 ALA A C 1
ATOM 753 O O . ALA A 1 96 ? -2.182 1.097 4.688 1.00 98.69 96 ALA A O 1
ATOM 754 N N . SER A 1 97 ? -0.429 -0.291 4.784 1.00 98.75 97 SER A N 1
ATOM 755 C CA . SER A 1 97 ? 0.557 0.736 4.468 1.00 98.75 97 SER A CA 1
ATOM 756 C C . SER A 1 97 ? 0.568 1.044 2.983 1.00 98.75 97 SER A C 1
ATOM 758 O O . SER A 1 97 ? 0.678 0.132 2.170 1.00 98.75 97 SER A O 1
ATOM 760 N N . HIS A 1 98 ? 0.550 2.326 2.627 1.00 98.31 98 HIS A N 1
ATOM 761 C CA . HIS A 1 98 ? 0.877 2.765 1.273 1.00 98.31 98 HIS A CA 1
ATOM 762 C C . HIS A 1 98 ? 2.297 3.340 1.158 1.00 98.31 98 HIS A C 1
ATOM 764 O O . HIS A 1 98 ? 2.547 4.201 0.324 1.00 98.31 98 HIS A O 1
ATOM 770 N N . THR A 1 99 ? 3.232 2.902 2.011 1.00 98.44 99 THR A N 1
ATOM 771 C CA . THR A 1 99 ? 4.518 3.571 2.315 1.00 98.44 99 THR A CA 1
ATOM 772 C C . THR A 1 99 ? 4.359 4.838 3.162 1.00 98.44 99 THR A C 1
ATOM 774 O O . THR A 1 99 ? 3.262 5.157 3.635 1.00 98.44 99 THR A O 1
ATOM 777 N N . TRP A 1 100 ? 5.460 5.522 3.481 1.00 98.56 100 TRP A N 1
ATOM 778 C CA . TRP A 1 100 ? 5.457 6.709 4.333 1.00 98.56 100 TRP A CA 1
ATOM 779 C C . TRP A 1 100 ? 5.120 7.963 3.525 1.00 98.56 100 TRP A C 1
ATOM 781 O O . TRP A 1 100 ? 4.224 8.712 3.916 1.00 98.56 100 TRP A O 1
ATOM 791 N N . SER A 1 101 ? 5.809 8.190 2.408 1.00 97.12 101 SER A N 1
ATOM 792 C CA . SER A 1 101 ? 5.735 9.413 1.602 1.00 97.12 101 SER A CA 1
ATOM 793 C C . SER A 1 101 ? 5.480 9.167 0.113 1.00 97.12 101 SER A C 1
ATOM 795 O O . SER A 1 101 ? 5.812 10.017 -0.710 1.00 97.12 101 SER A O 1
ATOM 797 N N . HIS A 1 102 ? 4.847 8.037 -0.225 1.00 96.44 102 HIS A N 1
ATOM 798 C CA . HIS A 1 102 ? 4.485 7.661 -1.601 1.00 96.44 102 HIS A CA 1
ATOM 799 C C . HIS A 1 102 ? 5.717 7.385 -2.464 1.00 96.44 102 HIS A C 1
ATOM 801 O O . HIS A 1 102 ? 5.875 7.881 -3.576 1.00 96.44 102 HIS A O 1
ATOM 807 N N . ARG A 1 103 ? 6.658 6.609 -1.922 1.00 95.69 103 ARG A N 1
ATOM 808 C CA . ARG A 1 103 ? 7.878 6.242 -2.646 1.00 95.69 103 ARG A CA 1
ATOM 809 C C . ARG A 1 103 ? 7.784 4.833 -3.209 1.00 95.69 103 ARG A C 1
ATOM 811 O O . ARG A 1 103 ? 7.120 3.947 -2.671 1.00 95.69 103 ARG A O 1
ATOM 818 N N . MET A 1 104 ? 8.482 4.628 -4.319 1.00 93.75 104 MET A N 1
ATOM 819 C CA . MET A 1 104 ? 8.631 3.313 -4.931 1.00 93.75 104 MET A CA 1
ATOM 820 C C . MET A 1 104 ? 9.584 2.451 -4.106 1.00 93.75 104 MET A C 1
ATOM 822 O O . MET A 1 104 ? 10.506 2.966 -3.479 1.00 93.75 104 MET A O 1
ATOM 826 N N . LEU A 1 105 ? 9.390 1.133 -4.138 1.00 96.94 105 LEU A N 1
ATOM 827 C CA . LEU A 1 105 ? 10.298 0.181 -3.488 1.00 96.94 105 LEU A CA 1
ATOM 828 C C . LEU A 1 105 ? 11.234 -0.539 -4.470 1.00 96.94 105 LEU A C 1
ATOM 830 O O . LEU A 1 105 ? 12.192 -1.166 -4.032 1.00 96.94 105 LEU A O 1
ATOM 834 N N . ARG A 1 106 ? 11.000 -0.391 -5.778 1.00 95.50 106 ARG A N 1
ATOM 835 C CA . ARG A 1 106 ? 11.893 -0.784 -6.879 1.00 95.50 106 ARG A CA 1
ATOM 836 C C . ARG A 1 106 ? 11.756 0.210 -8.031 1.00 95.50 106 ARG A C 1
ATOM 838 O O . ARG A 1 106 ? 10.796 0.978 -8.070 1.00 95.50 106 ARG A O 1
ATOM 845 N N . ASN A 1 107 ? 12.700 0.189 -8.962 1.00 94.12 107 ASN A N 1
ATOM 846 C CA . ASN A 1 107 ? 12.659 1.076 -10.122 1.00 94.12 107 ASN A CA 1
ATOM 847 C C . ASN A 1 107 ? 11.447 0.767 -11.015 1.00 94.12 107 ASN A C 1
ATOM 849 O O . ASN A 1 107 ? 11.055 -0.393 -11.184 1.00 94.12 107 ASN A O 1
ATOM 853 N N . ASN A 1 108 ? 10.887 1.813 -11.616 1.00 90.56 108 ASN A N 1
ATOM 854 C CA . ASN A 1 108 ? 9.794 1.738 -12.574 1.00 90.56 108 ASN A CA 1
ATOM 855 C C . ASN A 1 108 ? 10.082 2.673 -13.760 1.00 90.56 108 ASN A C 1
ATOM 857 O O . ASN A 1 108 ? 10.439 3.834 -13.581 1.00 90.56 108 ASN A O 1
ATOM 861 N N . VAL A 1 109 ? 9.900 2.179 -14.986 1.00 87.00 109 VAL A N 1
ATOM 862 C CA . VAL A 1 109 ? 10.220 2.924 -16.218 1.00 87.00 109 VAL A CA 1
ATOM 863 C C . VAL A 1 109 ? 9.379 4.200 -16.385 1.00 87.00 109 VAL A C 1
ATOM 865 O O . VAL A 1 109 ? 9.840 5.162 -16.996 1.00 87.00 109 VAL A O 1
ATOM 868 N N . PHE A 1 110 ? 8.165 4.233 -15.834 1.00 83.44 110 PHE A N 1
ATOM 869 C CA . PHE A 1 110 ? 7.240 5.366 -15.933 1.00 83.44 110 PHE A CA 1
ATOM 870 C C . PHE A 1 110 ? 7.232 6.237 -14.678 1.00 83.44 110 PHE A C 1
ATOM 872 O O . PHE A 1 110 ? 7.147 7.459 -14.786 1.00 83.44 110 PHE A O 1
ATOM 879 N N . CYS A 1 111 ? 7.325 5.618 -13.500 1.00 84.88 111 CYS A N 1
ATOM 880 C CA . CYS A 1 111 ? 7.222 6.321 -12.219 1.00 84.88 111 CYS A CA 1
ATOM 881 C C . CYS A 1 111 ? 8.583 6.782 -11.663 1.00 84.88 111 CYS A C 1
ATOM 883 O O . CYS A 1 111 ? 8.615 7.641 -10.783 1.00 84.88 111 CYS A O 1
ATOM 885 N N . GLY A 1 112 ? 9.697 6.273 -12.204 1.00 87.94 112 GLY A N 1
ATOM 886 C CA . GLY A 1 112 ? 11.061 6.690 -11.880 1.00 87.94 112 GLY A CA 1
ATOM 887 C C . GLY A 1 112 ? 11.855 5.680 -11.045 1.00 87.94 112 GLY A C 1
ATOM 888 O O . GLY A 1 112 ? 11.484 4.518 -10.878 1.00 87.94 112 GLY A O 1
ATOM 889 N N . GLU A 1 113 ? 12.983 6.136 -10.509 1.00 93.56 113 GLU A N 1
ATOM 890 C CA . GLU A 1 113 ? 13.864 5.317 -9.674 1.00 93.56 113 GLU A CA 1
ATOM 891 C C . GLU A 1 113 ? 13.371 5.239 -8.227 1.00 93.56 113 GLU A C 1
ATOM 893 O O . GLU A 1 113 ? 12.893 6.221 -7.651 1.00 93.56 113 GLU A O 1
ATOM 898 N N . ALA A 1 114 ? 13.525 4.066 -7.616 1.00 95.38 114 ALA A N 1
ATOM 899 C CA . ALA A 1 114 ? 13.307 3.905 -6.189 1.00 95.38 114 ALA A CA 1
ATOM 900 C C . ALA A 1 114 ? 14.417 4.611 -5.393 1.00 95.38 114 ALA A 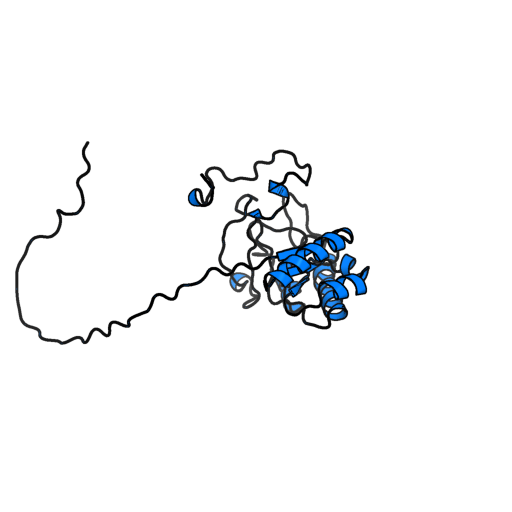C 1
ATOM 902 O O . ALA A 1 114 ? 15.564 4.666 -5.843 1.00 95.38 114 ALA A O 1
ATOM 903 N N . PRO A 1 115 ? 14.105 5.126 -4.191 1.00 96.31 115 PRO A N 1
ATOM 904 C CA . PRO A 1 115 ? 15.074 5.848 -3.386 1.00 96.31 115 PRO A CA 1
ATOM 905 C C . PRO A 1 115 ? 16.130 4.888 -2.817 1.00 96.31 115 PRO A C 1
ATOM 907 O O . PRO A 1 115 ? 16.116 3.675 -3.082 1.00 96.31 115 PRO A O 1
ATOM 910 N N . SER A 1 116 ? 17.047 5.438 -2.020 1.00 97.50 116 SER A N 1
ATOM 911 C CA . SER A 1 116 ? 18.087 4.655 -1.353 1.00 97.50 116 SER A CA 1
ATOM 912 C C . SER A 1 116 ? 17.490 3.554 -0.466 1.00 97.50 116 SER A C 1
ATOM 914 O O . SER A 1 116 ? 16.338 3.632 -0.038 1.00 97.50 116 SER A O 1
ATOM 916 N N . MET A 1 117 ? 18.275 2.521 -0.159 1.00 96.69 117 MET A N 1
ATOM 917 C CA . MET A 1 117 ? 17.818 1.433 0.716 1.00 96.69 117 MET A CA 1
ATOM 918 C C . MET A 1 117 ? 17.452 1.919 2.124 1.00 96.69 117 MET A C 1
ATOM 920 O O . MET A 1 117 ? 16.487 1.427 2.705 1.00 96.69 117 MET A O 1
ATOM 924 N N . GLU A 1 118 ? 18.164 2.923 2.640 1.00 97.00 118 GLU A N 1
ATOM 925 C CA . GLU A 1 118 ? 17.835 3.545 3.927 1.00 97.00 118 GLU A CA 1
ATOM 926 C C . GLU A 1 118 ? 16.481 4.262 3.868 1.00 97.00 118 GLU A C 1
ATOM 928 O O . GLU A 1 118 ? 15.636 4.081 4.743 1.00 97.00 118 GLU A O 1
ATOM 933 N N . ASP A 1 119 ? 16.217 4.997 2.786 1.00 97.75 119 ASP A N 1
ATOM 934 C CA . ASP A 1 119 ? 14.918 5.642 2.599 1.00 97.75 119 ASP A CA 1
ATOM 935 C C . ASP A 1 119 ? 13.799 4.604 2.453 1.00 97.75 119 ASP A C 1
ATOM 937 O O . ASP A 1 119 ? 12.751 4.745 3.077 1.00 97.75 119 ASP A O 1
ATOM 941 N N . ARG A 1 120 ? 14.015 3.509 1.708 1.00 98.19 120 ARG A N 1
ATOM 942 C CA . ARG A 1 120 ? 13.029 2.413 1.602 1.00 98.19 120 ARG A CA 1
ATOM 943 C C . ARG A 1 120 ? 12.706 1.810 2.969 1.00 98.19 120 ARG A C 1
ATOM 945 O O . ARG A 1 120 ? 11.544 1.515 3.248 1.00 98.19 120 ARG A O 1
ATOM 952 N N . ARG A 1 121 ? 13.701 1.663 3.847 1.00 97.50 121 ARG A N 1
ATOM 953 C CA . ARG A 1 121 ? 13.490 1.189 5.220 1.00 97.50 121 ARG A CA 1
ATOM 954 C C . ARG A 1 121 ? 12.576 2.133 6.005 1.00 97.50 121 ARG A C 1
ATOM 956 O O . ARG A 1 121 ? 11.677 1.655 6.697 1.00 97.50 121 ARG A O 1
ATOM 963 N N . ILE A 1 122 ? 12.761 3.448 5.873 1.00 97.50 122 ILE A N 1
ATOM 964 C CA . ILE A 1 122 ? 11.880 4.457 6.487 1.00 97.50 122 ILE A CA 1
ATOM 965 C C . ILE A 1 122 ? 10.460 4.334 5.926 1.00 97.50 122 ILE A C 1
ATOM 967 O O . ILE A 1 122 ? 9.495 4.295 6.691 1.00 97.50 122 ILE A O 1
ATOM 971 N N . GLU A 1 123 ? 10.335 4.219 4.605 1.00 98.50 123 GLU A N 1
ATOM 972 C CA . GLU A 1 123 ? 9.059 4.087 3.900 1.00 98.50 123 GLU A CA 1
ATOM 973 C C . GLU A 1 123 ? 8.235 2.885 4.378 1.00 98.50 123 GLU A C 1
ATOM 975 O O . GLU A 1 123 ? 7.023 2.998 4.574 1.00 98.50 123 GLU A O 1
ATOM 980 N N . ILE A 1 124 ? 8.900 1.756 4.626 1.00 98.62 124 ILE A N 1
ATOM 981 C CA . ILE A 1 124 ? 8.288 0.502 5.077 1.00 98.62 124 ILE A CA 1
ATOM 982 C C . ILE A 1 124 ? 7.964 0.549 6.577 1.00 98.62 124 ILE A C 1
ATOM 984 O O . ILE A 1 124 ? 6.821 0.305 6.976 1.00 98.62 124 ILE A O 1
ATOM 988 N N . ALA A 1 125 ? 8.963 0.841 7.416 1.00 98.38 125 ALA A N 1
ATOM 989 C CA . ALA A 1 125 ? 8.859 0.671 8.863 1.00 98.38 125 ALA A CA 1
ATOM 990 C C . ALA A 1 125 ? 8.027 1.777 9.520 1.00 98.38 125 ALA A C 1
ATOM 992 O O . ALA A 1 125 ? 7.121 1.489 10.302 1.00 98.38 125 ALA A O 1
ATOM 993 N N . LYS A 1 126 ? 8.284 3.041 9.165 1.00 98.50 126 LYS A N 1
ATOM 994 C CA . LYS A 1 126 ? 7.621 4.185 9.803 1.00 98.50 126 LYS A CA 1
ATOM 995 C C . LYS A 1 126 ? 6.130 4.227 9.478 1.00 98.50 126 LYS A C 1
ATOM 997 O O . LYS A 1 126 ? 5.312 4.532 10.337 1.00 98.50 126 LYS A O 1
ATOM 1002 N N . SER A 1 127 ? 5.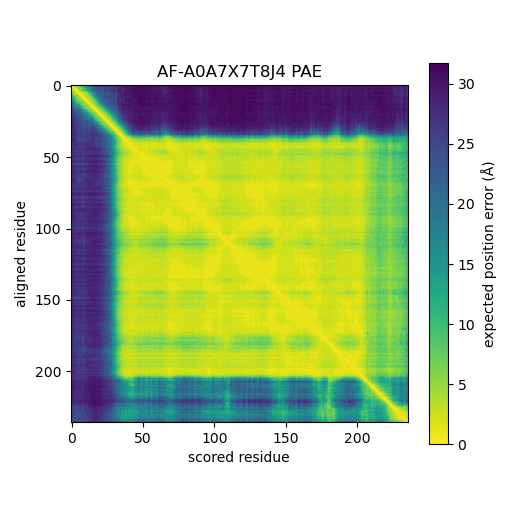766 3.883 8.241 1.00 98.19 127 SER A N 1
ATOM 1003 C CA . SER A 1 127 ? 4.361 3.793 7.835 1.00 98.19 127 SER A CA 1
ATOM 1004 C C . SER A 1 127 ? 3.606 2.728 8.636 1.00 98.19 127 SER A C 1
ATOM 1006 O O . SER A 1 127 ? 2.522 3.007 9.152 1.00 98.19 127 SER A O 1
ATOM 1008 N N . LYS A 1 128 ? 4.212 1.544 8.823 1.00 98.62 128 LYS A N 1
ATOM 1009 C CA . LYS A 1 128 ? 3.652 0.476 9.663 1.00 98.62 128 LYS A CA 1
ATOM 1010 C C . LYS A 1 128 ? 3.405 0.958 11.088 1.00 98.62 128 LYS A C 1
ATOM 1012 O O . LYS A 1 128 ? 2.286 0.854 11.581 1.00 98.62 128 LYS A O 1
ATOM 1017 N N . GLU A 1 129 ? 4.445 1.505 11.715 1.00 98.69 129 GLU A N 1
ATOM 1018 C CA . GLU A 1 129 ? 4.415 1.972 13.101 1.00 98.69 129 GLU A CA 1
ATOM 1019 C C . GLU A 1 129 ? 3.306 3.008 13.308 1.00 98.69 129 GLU A C 1
ATOM 1021 O O . GLU A 1 129 ? 2.511 2.890 14.240 1.00 98.69 129 GLU A O 1
ATOM 1026 N N . THR A 1 130 ? 3.192 3.990 12.409 1.00 98.75 130 THR A N 1
ATOM 1027 C CA . THR A 1 130 ? 2.134 5.002 12.483 1.00 98.75 130 THR A CA 1
ATOM 1028 C C . THR A 1 130 ? 0.742 4.385 12.369 1.00 98.75 130 THR A C 1
ATOM 1030 O O . THR A 1 130 ? -0.139 4.755 13.144 1.00 98.75 130 THR A O 1
ATOM 1033 N N . ILE A 1 131 ? 0.520 3.444 11.445 1.00 98.75 131 ILE A N 1
ATOM 1034 C CA . ILE A 1 131 ? -0.787 2.786 11.293 1.00 98.75 131 ILE A CA 1
ATOM 1035 C C . ILE A 1 131 ? -1.150 2.008 12.558 1.00 98.75 131 ILE A C 1
ATOM 1037 O O . ILE A 1 131 ? -2.244 2.191 13.093 1.00 98.75 131 ILE A O 1
ATOM 1041 N N . GLU A 1 132 ? -0.231 1.190 13.067 1.00 98.81 132 GLU A N 1
ATOM 1042 C CA . GLU A 1 132 ? -0.469 0.375 14.262 1.00 98.81 132 GLU A CA 1
ATOM 1043 C C . GLU A 1 132 ? -0.694 1.242 15.502 1.00 98.81 132 GLU A C 1
ATOM 1045 O O . GLU A 1 132 ? -1.583 0.957 16.300 1.00 98.81 132 GLU A O 1
ATOM 1050 N N . ARG A 1 133 ? 0.035 2.356 15.628 1.00 98.69 133 ARG A N 1
ATOM 1051 C CA . ARG A 1 133 ? -0.154 3.339 16.701 1.00 98.69 133 ARG A CA 1
ATOM 1052 C C . ARG A 1 133 ? -1.513 4.037 16.626 1.00 98.69 133 ARG A C 1
ATOM 1054 O O . ARG A 1 133 ? -2.133 4.263 17.659 1.00 98.69 133 ARG A O 1
ATOM 1061 N N . VAL A 1 134 ? -1.959 4.443 15.435 1.00 98.62 134 VAL A N 1
ATOM 1062 C CA . VAL A 1 134 ? -3.200 5.224 15.279 1.00 98.62 134 VAL A CA 1
ATOM 1063 C C . VAL A 1 134 ? -4.440 4.348 15.411 1.00 98.62 134 VAL A C 1
ATO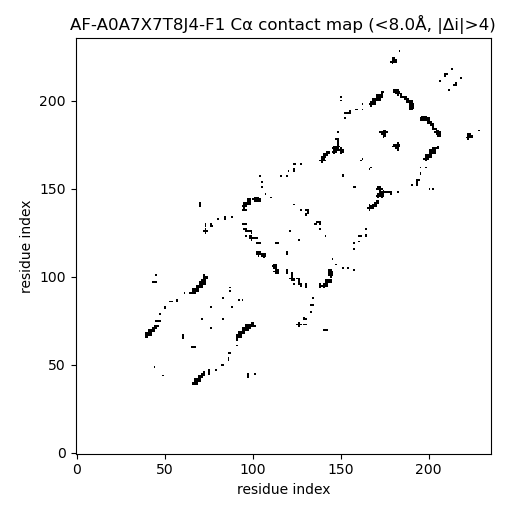M 1065 O O . VAL A 1 134 ? -5.416 4.785 16.019 1.00 98.62 134 VAL A O 1
ATOM 1068 N N . PHE A 1 135 ? -4.415 3.133 14.862 1.00 98.50 135 PHE A N 1
ATOM 1069 C CA . PHE A 1 135 ? -5.567 2.227 14.849 1.00 98.50 135 PHE A CA 1
ATOM 1070 C C . P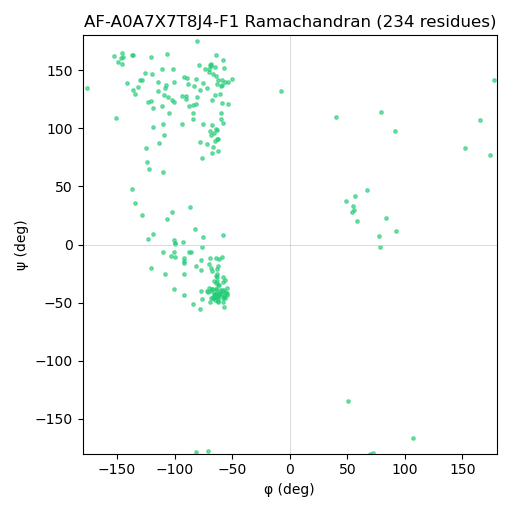HE A 1 135 ? -5.517 1.138 15.925 1.00 98.50 135 PHE A C 1
ATOM 1072 O O . PHE A 1 135 ? -6.483 0.396 16.062 1.00 98.50 135 PHE A O 1
ATOM 1079 N N . GLU A 1 136 ? -4.415 1.028 16.673 1.00 98.31 136 GLU A N 1
ATOM 1080 C CA . GLU A 1 136 ? -4.235 0.064 17.772 1.00 98.31 136 GLU A CA 1
ATOM 1081 C C . GLU A 1 136 ? -4.486 -1.395 17.345 1.00 98.31 136 GLU A C 1
ATOM 1083 O O . GLU A 1 136 ? -4.957 -2.229 18.119 1.00 98.31 136 GLU A O 1
ATOM 1088 N N . ARG A 1 137 ? -4.160 -1.714 16.086 1.00 97.62 137 ARG A N 1
ATOM 1089 C CA . ARG A 1 137 ? -4.281 -3.052 15.494 1.00 97.62 137 ARG A CA 1
ATOM 1090 C C . ARG A 1 137 ? -3.162 -3.313 14.484 1.00 97.62 137 ARG A C 1
ATOM 1092 O O . ARG A 1 137 ? -2.650 -2.349 13.917 1.00 97.62 137 ARG A O 1
ATOM 1099 N N . PRO A 1 138 ? -2.796 -4.584 14.228 1.00 98.31 138 PRO A N 1
ATOM 1100 C CA . PRO A 1 138 ? -1.708 -4.914 13.312 1.00 98.31 138 PRO A CA 1
ATOM 1101 C C . PRO A 1 138 ? -1.936 -4.399 11.885 1.00 98.31 138 PRO A C 1
ATOM 1103 O O . PRO A 1 138 ? -3.013 -4.583 11.319 1.00 98.31 138 PRO A O 1
ATOM 1106 N N . CYS A 1 139 ? -0.891 -3.835 11.281 1.00 98.62 139 CYS A N 1
ATOM 1107 C CA . CYS A 1 139 ? -0.849 -3.462 9.868 1.00 98.62 139 CYS A CA 1
ATOM 1108 C C . CYS A 1 139 ? -0.234 -4.620 9.070 1.00 98.62 139 CYS A C 1
ATOM 1110 O O . CYS A 1 139 ? 0.974 -4.858 9.137 1.00 98.62 139 CYS A O 1
ATOM 1112 N N . LEU A 1 140 ? -1.066 -5.393 8.368 1.00 98.56 140 LEU A N 1
ATOM 1113 C CA . LEU A 1 140 ? -0.643 -6.648 7.731 1.00 98.56 140 LEU A CA 1
ATOM 1114 C C . LEU A 1 140 ? -0.186 -6.477 6.279 1.00 98.56 140 LEU A C 1
ATOM 1116 O O . LEU A 1 140 ? 0.609 -7.288 5.802 1.00 98.56 140 LEU A O 1
ATOM 1120 N N . GLY A 1 141 ? -0.676 -5.445 5.595 1.00 98.69 141 GLY A N 1
ATOM 1121 C CA . GLY A 1 141 ? -0.456 -5.222 4.170 1.00 98.69 141 GLY A CA 1
ATOM 1122 C C . GLY A 1 141 ? 0.424 -4.027 3.850 1.00 98.69 141 GLY A C 1
ATOM 1123 O O . GLY A 1 141 ? 0.405 -3.025 4.567 1.00 98.69 141 GLY A O 1
ATOM 1124 N N . LEU A 1 142 ? 1.127 -4.109 2.721 1.00 98.69 142 LEU A N 1
ATOM 1125 C CA . LEU A 1 142 ? 1.858 -2.994 2.127 1.00 98.69 142 LEU A CA 1
ATOM 1126 C C . LEU A 1 142 ? 1.561 -2.871 0.626 1.00 98.69 142 LEU A C 1
ATOM 1128 O O . LEU A 1 142 ? 1.606 -3.852 -0.109 1.00 98.69 142 LEU A O 1
ATOM 1132 N N . ARG A 1 143 ? 1.325 -1.652 0.147 1.00 98.06 143 ARG A N 1
ATOM 1133 C CA . ARG A 1 143 ? 1.298 -1.295 -1.274 1.00 98.06 143 ARG A CA 1
ATOM 1134 C C . ARG A 1 143 ? 2.315 -0.180 -1.532 1.00 98.06 143 ARG A C 1
ATOM 1136 O O . ARG A 1 143 ? 2.213 0.866 -0.895 1.00 98.06 143 ARG A O 1
ATOM 1143 N N . PRO A 1 144 ? 3.290 -0.364 -2.433 1.00 96.62 144 PRO A N 1
ATOM 1144 C CA . PRO A 1 144 ? 4.260 0.682 -2.769 1.00 96.62 144 PRO A CA 1
ATOM 1145 C C . PRO A 1 144 ? 3.586 1.903 -3.419 1.00 96.62 144 PRO A C 1
ATOM 1147 O O . PRO A 1 144 ? 2.474 1.777 -3.923 1.00 96.62 144 PRO A O 1
ATOM 1150 N N . GLY A 1 145 ? 4.262 3.060 -3.471 1.00 91.88 145 GLY A N 1
ATOM 1151 C CA . GLY A 1 145 ? 3.718 4.278 -4.108 1.00 91.88 145 GLY A CA 1
ATOM 1152 C C . GLY A 1 145 ? 3.408 4.140 -5.610 1.00 91.88 145 GLY A C 1
ATOM 1153 O O . GLY A 1 145 ? 2.729 4.976 -6.192 1.00 91.88 145 GLY A O 1
ATOM 1154 N N . CYS A 1 146 ? 3.877 3.071 -6.254 1.00 89.38 146 CYS A N 1
ATOM 1155 C CA . CYS A 1 146 ? 3.361 2.632 -7.544 1.00 89.38 146 CYS A CA 1
ATOM 1156 C C . CYS A 1 146 ? 3.382 1.104 -7.632 1.00 89.38 146 CYS A C 1
ATOM 1158 O O . CYS A 1 146 ? 4.134 0.438 -6.919 1.00 89.38 146 CYS A O 1
ATOM 1160 N N . GLY A 1 147 ? 2.604 0.543 -8.553 1.00 91.12 147 GLY A N 1
ATOM 1161 C CA . GLY A 1 147 ? 2.737 -0.866 -8.910 1.00 91.12 147 GLY A CA 1
ATOM 1162 C C . GLY A 1 147 ? 3.873 -1.153 -9.888 1.00 91.12 147 GLY A C 1
ATOM 1163 O O . GLY A 1 147 ? 4.512 -0.249 -10.433 1.00 91.12 147 GLY A O 1
ATOM 1164 N N . PHE A 1 148 ? 4.078 -2.442 -10.138 1.00 93.19 148 PHE A N 1
ATOM 1165 C CA . PHE A 1 148 ? 5.072 -2.982 -11.057 1.00 93.19 148 PHE A CA 1
ATOM 1166 C C . PHE A 1 148 ? 4.472 -4.108 -11.903 1.00 93.19 148 PHE A C 1
ATOM 1168 O O . PHE A 1 148 ? 3.436 -4.674 -11.559 1.00 93.19 148 PHE A O 1
ATOM 1175 N N . ASP A 1 149 ? 5.156 -4.430 -12.995 1.00 92.25 149 ASP A N 1
ATOM 1176 C CA . ASP A 1 149 ? 4.843 -5.495 -13.955 1.00 92.25 149 ASP A CA 1
ATOM 1177 C C . ASP A 1 149 ? 5.312 -6.886 -13.494 1.00 92.25 149 ASP A C 1
ATOM 1179 O O . ASP A 1 149 ? 4.842 -7.911 -13.977 1.00 92.25 149 ASP A O 1
ATOM 1183 N N . ASN A 1 150 ? 6.238 -6.926 -12.532 1.00 94.56 150 ASN A N 1
ATOM 1184 C CA . ASN A 1 150 ? 6.772 -8.162 -11.961 1.00 94.56 150 ASN A CA 1
ATOM 1185 C C . ASN A 1 150 ? 6.832 -8.117 -10.422 1.00 94.56 150 ASN A C 1
ATOM 1187 O O . ASN A 1 150 ? 7.775 -8.627 -9.815 1.00 94.56 150 ASN A O 1
ATOM 1191 N N . ALA A 1 151 ? 5.847 -7.464 -9.796 1.00 96.25 151 ALA A N 1
ATOM 1192 C CA . ALA A 1 151 ? 5.715 -7.367 -8.339 1.00 96.25 151 ALA A CA 1
ATOM 1193 C C . ALA A 1 151 ? 7.023 -6.895 -7.663 1.00 96.25 151 ALA A C 1
ATOM 1195 O O . ALA A 1 151 ? 7.675 -5.986 -8.171 1.00 96.25 151 ALA A O 1
ATOM 1196 N N . LEU A 1 152 ? 7.460 -7.524 -6.570 1.00 97.75 152 LEU A N 1
ATOM 1197 C CA . LEU A 1 152 ? 8.794 -7.339 -5.977 1.00 97.75 152 LEU A CA 1
ATOM 1198 C C . LEU A 1 152 ? 9.730 -8.543 -6.209 1.00 97.75 152 LEU A C 1
ATOM 1200 O O . LEU A 1 152 ? 10.686 -8.737 -5.462 1.00 97.75 152 LEU A O 1
ATOM 1204 N N . ARG A 1 153 ? 9.467 -9.378 -7.226 1.00 97.69 153 ARG A N 1
ATOM 1205 C CA . ARG A 1 153 ? 10.325 -10.539 -7.523 1.00 97.69 153 ARG A CA 1
ATOM 1206 C C . ARG A 1 153 ? 11.728 -10.078 -7.913 1.00 97.69 153 ARG A C 1
ATOM 1208 O O . ARG A 1 153 ? 11.869 -9.138 -8.695 1.00 97.69 153 ARG A O 1
ATOM 1215 N N . GLY A 1 154 ? 12.751 -10.765 -7.413 1.00 97.31 154 GLY A N 1
ATOM 1216 C CA . GLY A 1 154 ? 14.149 -10.407 -7.640 1.00 97.31 154 GLY A CA 1
ATOM 1217 C C . GLY A 1 154 ? 14.656 -9.236 -6.791 1.00 97.31 154 GLY A C 1
ATOM 1218 O O . GLY A 1 154 ? 15.787 -8.809 -6.998 1.00 97.31 154 GLY A O 1
ATOM 1219 N N . GLU A 1 155 ? 13.871 -8.744 -5.823 1.00 97.56 155 GLU A N 1
ATOM 1220 C CA . GLU A 1 155 ? 14.257 -7.672 -4.889 1.00 97.56 155 GLU A CA 1
ATOM 1221 C C . GLU A 1 155 ? 14.436 -8.217 -3.448 1.00 97.56 155 GLU A C 1
ATOM 1223 O O . GLU A 1 155 ? 13.707 -7.818 -2.531 1.00 97.56 155 GLU A O 1
ATOM 1228 N N . PRO A 1 156 ? 15.385 -9.145 -3.191 1.00 97.12 156 PRO A N 1
ATOM 1229 C CA . PRO A 1 156 ? 15.473 -9.866 -1.917 1.00 97.12 156 PRO A CA 1
ATOM 1230 C C . PRO A 1 156 ? 15.759 -8.955 -0.721 1.00 97.12 156 PRO A C 1
ATOM 1232 O O . PRO A 1 156 ? 15.291 -9.217 0.384 1.00 97.12 156 PRO A O 1
ATOM 1235 N N . GLU A 1 157 ? 16.498 -7.863 -0.915 1.00 97.88 157 GLU A N 1
ATOM 1236 C CA . GLU A 1 157 ? 16.781 -6.913 0.164 1.00 97.88 157 GLU A CA 1
ATOM 1237 C C . GLU A 1 157 ? 15.524 -6.127 0.570 1.00 97.88 157 GLU A C 1
ATOM 1239 O O . GLU A 1 157 ? 15.288 -5.899 1.757 1.00 97.88 157 GLU A O 1
ATOM 1244 N N . VAL A 1 158 ? 14.678 -5.762 -0.399 1.00 98.19 158 VAL A N 1
ATOM 1245 C CA . VAL A 1 158 ? 13.388 -5.103 -0.148 1.00 98.19 158 VAL A CA 1
ATOM 1246 C C . VAL A 1 158 ? 12.424 -6.068 0.534 1.00 98.19 158 VAL A C 1
ATOM 1248 O O . VAL A 1 158 ? 11.815 -5.715 1.544 1.00 98.19 158 VAL A O 1
ATOM 1251 N N . LEU A 1 159 ? 12.327 -7.300 0.031 1.00 98.69 159 LEU A N 1
ATOM 1252 C CA . LEU A 1 159 ? 11.490 -8.344 0.621 1.00 98.69 159 LEU A CA 1
ATOM 1253 C C . LEU A 1 159 ? 11.914 -8.664 2.056 1.00 98.69 159 LEU A C 1
ATOM 1255 O O . LEU A 1 159 ? 11.054 -8.786 2.928 1.00 98.69 159 LEU A O 1
ATOM 1259 N N . LYS A 1 160 ? 13.223 -8.691 2.333 1.00 98.50 160 LYS A N 1
ATOM 1260 C CA . LYS A 1 160 ? 13.756 -8.823 3.691 1.00 98.50 160 LYS A CA 1
ATOM 1261 C C . LYS A 1 160 ? 13.259 -7.712 4.606 1.00 98.50 160 LYS A C 1
ATOM 1263 O O . LYS A 1 160 ? 12.746 -8.014 5.677 1.00 98.50 160 LYS A O 1
ATOM 1268 N N . MET A 1 161 ? 13.350 -6.450 4.181 1.00 98.31 161 MET A N 1
ATOM 1269 C CA . MET A 1 161 ? 12.869 -5.316 4.981 1.00 98.31 161 MET A CA 1
ATOM 1270 C C . MET A 1 161 ? 11.364 -5.401 5.265 1.00 98.31 161 MET A C 1
ATOM 1272 O O . MET A 1 161 ? 10.935 -5.134 6.385 1.00 98.31 161 MET A O 1
ATOM 1276 N N . ILE A 1 162 ? 10.563 -5.796 4.272 1.00 98.62 162 ILE A N 1
ATOM 1277 C CA . ILE A 1 162 ? 9.111 -5.981 4.424 1.00 98.62 162 ILE A CA 1
ATOM 1278 C C . ILE A 1 162 ? 8.809 -7.123 5.404 1.00 98.62 162 ILE A C 1
ATOM 1280 O O . ILE A 1 162 ? 7.970 -6.975 6.296 1.00 98.62 162 ILE A O 1
ATOM 1284 N N . HIS A 1 163 ? 9.507 -8.250 5.264 1.00 98.25 163 HIS A N 1
ATOM 1285 C CA . HIS A 1 163 ? 9.338 -9.419 6.119 1.00 98.25 163 HIS A CA 1
ATOM 1286 C C . HIS A 1 163 ? 9.750 -9.135 7.571 1.00 98.25 163 HIS A C 1
ATOM 1288 O O . HIS A 1 163 ? 8.985 -9.418 8.491 1.00 98.25 163 HIS A O 1
ATOM 1294 N N . GLU A 1 164 ? 10.916 -8.521 7.787 1.00 97.88 164 GLU A N 1
ATOM 1295 C CA . GLU A 1 164 ? 11.420 -8.145 9.117 1.00 97.88 164 GLU A CA 1
ATOM 1296 C C . GLU A 1 164 ? 10.551 -7.076 9.789 1.00 97.88 164 GLU A C 1
ATOM 1298 O O . GLU A 1 164 ? 10.396 -7.088 11.009 1.00 97.88 164 GLU A O 1
ATOM 1303 N N . ALA A 1 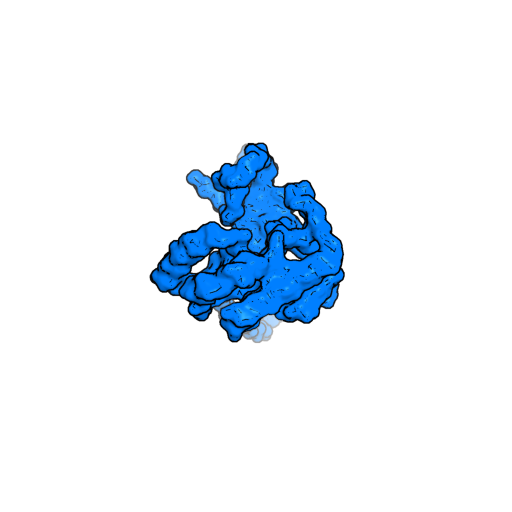165 ? 9.927 -6.188 9.008 1.00 98.12 165 ALA A N 1
ATOM 1304 C CA . ALA A 1 165 ? 8.922 -5.262 9.518 1.00 98.12 165 ALA A CA 1
ATOM 1305 C C . ALA A 1 165 ? 7.620 -5.969 9.940 1.00 98.12 165 ALA A C 1
ATOM 1307 O O . ALA A 1 165 ? 6.788 -5.355 10.597 1.00 98.12 165 ALA A O 1
ATOM 1308 N N . GLY A 1 166 ? 7.420 -7.247 9.602 1.00 98.19 166 GLY A N 1
ATOM 1309 C CA . GLY A 1 166 ? 6.263 -8.033 10.031 1.00 98.19 166 GLY A CA 1
ATOM 1310 C C . GLY A 1 166 ? 5.013 -7.842 9.171 1.00 98.19 166 GLY A C 1
ATOM 1311 O O . GLY A 1 166 ? 3.899 -8.070 9.653 1.00 98.19 166 GLY A O 1
ATOM 1312 N N . TYR A 1 167 ? 5.164 -7.411 7.917 1.00 98.75 167 TYR A N 1
ATOM 1313 C CA . TYR A 1 167 ? 4.079 -7.485 6.937 1.00 98.75 167 TYR A CA 1
ATOM 1314 C C . TYR A 1 167 ? 3.815 -8.943 6.534 1.00 98.75 167 TYR A C 1
ATOM 1316 O O . TYR A 1 167 ? 4.703 -9.795 6.562 1.00 98.75 167 TYR A O 1
ATOM 1324 N N . ARG A 1 168 ? 2.566 -9.242 6.170 1.00 98.62 168 ARG A N 1
ATOM 1325 C CA . ARG A 1 168 ? 2.110 -10.579 5.754 1.00 98.62 168 ARG A CA 1
ATOM 1326 C C . ARG A 1 168 ? 1.830 -10.659 4.267 1.00 98.62 168 ARG A C 1
ATOM 1328 O O . ARG A 1 168 ? 1.920 -11.746 3.699 1.00 98.62 168 ARG A O 1
ATOM 1335 N N . TYR A 1 169 ? 1.519 -9.526 3.651 1.00 98.75 169 TYR A N 1
ATOM 1336 C CA . TYR A 1 169 ? 1.392 -9.450 2.212 1.00 98.75 169 TYR A CA 1
ATOM 1337 C C . TYR A 1 169 ? 1.824 -8.095 1.653 1.00 98.75 169 TYR A C 1
ATOM 1339 O O . TYR A 1 169 ? 1.860 -7.079 2.353 1.00 98.75 169 TYR A O 1
ATOM 1347 N N . VAL A 1 170 ? 2.105 -8.105 0.358 1.00 98.38 170 VAL A N 1
ATOM 1348 C CA . VAL A 1 170 ? 2.337 -6.945 -0.490 1.00 98.38 170 VAL A CA 1
ATOM 1349 C C . VAL A 1 170 ? 1.289 -6.949 -1.604 1.00 98.38 170 VAL A C 1
ATOM 1351 O O . VAL A 1 170 ? 0.854 -8.009 -2.040 1.00 98.38 170 VAL A O 1
ATOM 1354 N N . SER A 1 171 ? 0.852 -5.777 -2.054 1.00 97.06 171 SER A N 1
ATOM 1355 C CA . SER A 1 171 ? 0.039 -5.625 -3.263 1.00 97.06 171 SER A CA 1
ATOM 1356 C C . SER A 1 171 ? 0.726 -4.648 -4.210 1.00 97.06 171 SER A C 1
ATOM 1358 O O . SER A 1 171 ? 0.465 -3.448 -4.189 1.00 97.06 171 SER A O 1
ATOM 1360 N N . SER A 1 172 ? 1.676 -5.172 -4.975 1.00 96.12 172 SER A N 1
ATOM 1361 C CA . SER A 1 172 ? 2.610 -4.457 -5.842 1.00 96.12 172 SER A CA 1
ATOM 1362 C C . SER A 1 172 ? 2.522 -4.854 -7.318 1.00 96.12 172 SER A C 1
ATOM 1364 O O . SER A 1 172 ? 2.937 -4.068 -8.168 1.00 96.12 172 SER A O 1
ATOM 1366 N N . LEU A 1 173 ? 1.969 -6.024 -7.656 1.00 94.88 173 LEU A N 1
ATOM 1367 C CA . LEU A 1 173 ? 1.687 -6.415 -9.037 1.00 94.88 173 LEU A CA 1
ATOM 1368 C C . LEU A 1 173 ? 0.412 -5.710 -9.510 1.00 94.88 173 LEU A C 1
ATOM 1370 O O . LEU A 1 173 ? -0.689 -6.224 -9.320 1.00 94.88 173 LEU A O 1
ATOM 1374 N N . LEU A 1 174 ? 0.568 -4.501 -10.059 1.00 90.44 174 LEU A N 1
ATOM 1375 C CA . LEU A 1 174 ? -0.543 -3.649 -10.524 1.00 90.44 174 LEU A CA 1
ATOM 1376 C C . LEU A 1 174 ? -0.412 -3.256 -12.000 1.00 90.44 174 LEU A C 1
ATOM 1378 O O . LEU A 1 174 ? -1.228 -2.488 -12.503 1.00 90.44 174 LEU A O 1
ATOM 1382 N N . TRP A 1 175 ? 0.589 -3.792 -12.701 1.00 88.06 175 TRP A N 1
ATOM 1383 C CA . TRP A 1 175 ? 0.786 -3.605 -14.136 1.00 88.06 175 TRP A CA 1
ATOM 1384 C C . TRP A 1 175 ? 0.888 -4.967 -14.822 1.00 88.06 175 TRP A C 1
ATOM 1386 O O . TRP A 1 175 ? 1.366 -5.935 -14.233 1.00 88.06 175 TRP A O 1
ATOM 1396 N N . GLY A 1 176 ? 0.411 -5.052 -16.060 1.00 85.31 176 GLY A N 1
ATOM 1397 C CA . GLY A 1 176 ? 0.607 -6.220 -16.911 1.00 85.31 176 GLY A CA 1
ATOM 1398 C C . GLY A 1 176 ? 1.982 -6.208 -17.589 1.00 85.31 176 GLY A C 1
ATOM 1399 O O . GLY A 1 176 ? 2.756 -5.261 -17.407 1.00 85.31 176 GLY A O 1
ATOM 1400 N N . PRO A 1 177 ? 2.276 -7.224 -18.422 1.00 83.50 177 PRO A N 1
ATOM 1401 C CA . PRO A 1 177 ? 3.486 -7.261 -19.240 1.00 83.50 177 PRO A CA 1
ATOM 1402 C C . PRO A 1 177 ? 3.682 -5.961 -20.024 1.00 83.50 177 PRO A C 1
ATOM 1404 O O . PRO A 1 177 ? 2.703 -5.361 -20.478 1.00 83.50 177 PRO A O 1
ATOM 1407 N N . ASP A 1 178 ? 4.935 -5.525 -20.156 1.00 82.44 178 ASP A N 1
ATOM 1408 C CA . ASP A 1 178 ? 5.321 -4.263 -20.803 1.00 82.44 178 ASP A CA 1
ATOM 1409 C C . ASP A 1 178 ? 4.648 -3.018 -20.200 1.00 82.44 178 ASP A C 1
ATOM 1411 O O . ASP A 1 178 ? 4.425 -2.024 -20.892 1.00 82.44 178 ASP A O 1
ATOM 1415 N N . TYR A 1 179 ? 4.322 -3.065 -18.903 1.00 81.38 179 TYR A N 1
ATOM 1416 C CA . TYR A 1 179 ? 3.602 -2.000 -18.202 1.00 81.38 179 TYR A CA 1
ATOM 1417 C C . TYR A 1 179 ? 2.258 -1.672 -18.871 1.00 81.38 179 TYR A C 1
ATOM 1419 O O . TYR A 1 179 ? 1.857 -0.514 -19.017 1.00 81.38 179 TYR A O 1
ATOM 1427 N N . SER A 1 180 ? 1.548 -2.714 -19.287 1.00 78.75 180 SER A N 1
ATOM 1428 C CA . SER A 1 180 ? 0.189 -2.590 -19.798 1.00 78.75 180 SER A CA 1
ATOM 1429 C C . SER A 1 180 ? -0.835 -2.453 -18.674 1.00 78.75 180 SER A C 1
ATOM 1431 O O . SER A 1 180 ? -0.635 -2.904 -17.546 1.00 78.75 180 SER A O 1
ATOM 1433 N N . LEU A 1 181 ? -1.960 -1.826 -19.002 1.00 78.25 181 LEU A N 1
ATOM 1434 C CA . LEU A 1 181 ? -3.134 -1.701 -18.160 1.00 78.25 181 LEU A CA 1
ATOM 1435 C C . LEU A 1 181 ? -4.400 -2.109 -18.927 1.00 78.25 181 LEU A C 1
ATOM 1437 O O . LEU A 1 181 ? -4.566 -1.767 -20.101 1.00 78.25 181 LEU A O 1
ATOM 1441 N N . PRO A 1 182 ? -5.339 -2.795 -18.264 1.00 78.38 182 PRO A N 1
ATOM 1442 C CA . PRO A 1 182 ? -5.292 -3.256 -16.871 1.00 78.38 182 PRO A CA 1
ATOM 1443 C C . PRO A 1 182 ? -4.243 -4.362 -16.650 1.00 78.38 182 PRO A C 1
ATOM 1445 O O . PRO A 1 182 ? -3.936 -5.120 -17.569 1.00 78.38 182 PRO A O 1
ATOM 1448 N N . ALA A 1 183 ? -3.719 -4.478 -15.426 1.00 83.12 183 ALA A N 1
ATOM 1449 C CA . ALA A 1 183 ? -2.931 -5.648 -15.038 1.00 83.12 183 ALA A CA 1
ATOM 1450 C C . ALA A 1 183 ? -3.723 -6.944 -15.215 1.00 83.12 183 ALA A C 1
ATOM 1452 O O . ALA A 1 183 ? -4.954 -6.948 -15.093 1.00 83.12 183 ALA A O 1
ATOM 1453 N N . LEU A 1 184 ? -3.013 -8.041 -15.470 1.00 83.12 184 LEU A N 1
ATOM 1454 C CA . LEU A 1 184 ? -3.636 -9.348 -15.644 1.00 83.12 184 LEU A CA 1
ATOM 1455 C C . LEU A 1 184 ? -4.300 -9.827 -14.345 1.00 83.12 184 LEU A C 1
ATOM 1457 O O . LEU A 1 184 ? -3.908 -9.433 -13.247 1.00 83.12 184 LEU A O 1
ATOM 1461 N N . LEU A 1 185 ? -5.329 -10.668 -14.479 1.00 84.06 185 LEU A N 1
ATOM 1462 C CA . LEU A 1 185 ? -5.872 -11.412 -13.345 1.00 84.06 185 LEU A CA 1
ATOM 1463 C C . LEU A 1 185 ? -4.908 -12.554 -13.025 1.00 84.06 185 LEU A C 1
ATOM 1465 O O . LEU A 1 185 ? -4.864 -13.547 -13.745 1.00 84.06 185 LEU A O 1
ATOM 1469 N N . GLU A 1 186 ? -4.134 -12.370 -11.963 1.00 87.12 186 GLU A N 1
ATOM 1470 C CA . GLU A 1 186 ? -3.129 -13.318 -11.486 1.00 87.12 186 GLU A CA 1
ATOM 1471 C C . GLU A 1 186 ? -3.546 -13.856 -10.117 1.00 87.12 186 GLU A C 1
ATOM 1473 O O . GLU A 1 186 ? -4.037 -13.106 -9.264 1.00 87.12 186 GLU A O 1
ATOM 1478 N N . ASP A 1 187 ? -3.338 -15.154 -9.896 1.00 91.00 187 ASP A N 1
ATOM 1479 C CA . ASP A 1 187 ? -3.555 -15.756 -8.584 1.00 91.00 187 ASP A CA 1
ATOM 1480 C C . ASP A 1 187 ? -2.538 -15.204 -7.564 1.00 91.00 187 ASP A C 1
ATOM 1482 O O . ASP A 1 187 ? -1.381 -14.936 -7.914 1.00 91.00 187 ASP A O 1
ATOM 1486 N N . PRO A 1 188 ? -2.920 -15.064 -6.280 1.00 94.62 188 PRO A N 1
ATOM 1487 C CA . PRO A 1 188 ? -1.965 -14.799 -5.213 1.00 94.62 188 PRO A CA 1
ATOM 1488 C C . PRO A 1 188 ? -0.835 -15.831 -5.184 1.00 94.62 188 PRO A C 1
ATOM 1490 O O . PRO A 1 188 ? -1.067 -17.034 -5.312 1.00 94.62 188 PRO A O 1
ATOM 1493 N N . PHE A 1 189 ? 0.385 -15.368 -4.935 1.00 97.00 189 PHE A N 1
ATOM 1494 C CA . PHE A 1 189 ? 1.572 -16.213 -4.804 1.00 97.00 189 PHE A CA 1
ATOM 1495 C C . PHE A 1 189 ? 2.418 -15.739 -3.626 1.00 97.00 189 PHE A C 1
ATOM 1497 O O . PHE A 1 189 ? 2.243 -14.619 -3.158 1.00 97.00 189 PHE A O 1
ATOM 1504 N N . ASP A 1 190 ? 3.332 -16.567 -3.132 1.00 97.50 190 ASP A N 1
ATOM 1505 C CA . ASP A 1 190 ? 4.287 -16.146 -2.108 1.00 97.50 190 ASP A CA 1
ATOM 1506 C C . ASP A 1 190 ? 5.699 -15.969 -2.678 1.00 97.50 190 ASP A C 1
ATOM 1508 O O . ASP A 1 190 ? 6.028 -16.426 -3.775 1.00 97.50 190 ASP A O 1
ATOM 1512 N N . TYR A 1 191 ? 6.546 -15.278 -1.924 1.00 98.31 191 TYR A N 1
ATOM 1513 C CA . TYR A 1 191 ? 7.926 -14.989 -2.308 1.00 98.31 191 TYR A CA 1
ATOM 1514 C C . TYR A 1 191 ? 8.898 -16.119 -1.919 1.00 98.31 191 TYR A C 1
A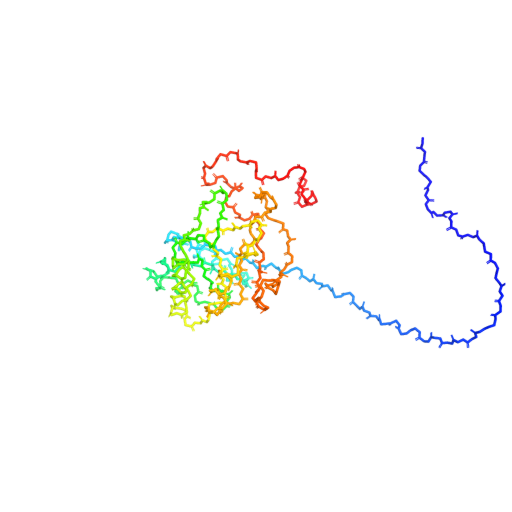TOM 1516 O O . TYR A 1 191 ? 10.068 -15.872 -1.623 1.00 98.31 191 TYR A O 1
ATOM 1524 N N . SER A 1 192 ? 8.448 -17.384 -1.931 1.00 98.06 192 SER A N 1
ATOM 1525 C CA . SER A 1 192 ? 9.301 -18.543 -1.620 1.00 98.06 192 SER A CA 1
ATOM 1526 C C . SER A 1 192 ? 10.527 -18.639 -2.533 1.00 98.06 192 SER A C 1
ATOM 1528 O O . SER A 1 192 ? 11.618 -18.954 -2.061 1.00 98.06 192 SER A O 1
ATOM 1530 N N . ALA A 1 193 ? 10.370 -18.332 -3.826 1.00 97.44 193 ALA A N 1
ATOM 1531 C CA . ALA A 1 193 ? 11.471 -18.344 -4.795 1.00 97.44 193 ALA A CA 1
ATOM 1532 C C . ALA A 1 193 ? 12.552 -17.291 -4.487 1.00 97.44 193 ALA A C 1
ATOM 1534 O O . ALA A 1 193 ? 13.719 -17.501 -4.810 1.00 97.44 193 ALA A O 1
ATOM 1535 N N . ASP A 1 194 ? 12.171 -16.201 -3.819 1.00 98.19 194 ASP A N 1
ATOM 1536 C CA . ASP A 1 194 ? 13.064 -15.129 -3.372 1.00 98.19 194 ASP A CA 1
ATOM 1537 C C . ASP A 1 194 ? 13.571 -15.342 -1.929 1.00 98.19 194 ASP A C 1
ATOM 1539 O O . ASP A 1 194 ? 14.309 -14.513 -1.403 1.00 98.19 194 ASP A O 1
ATOM 1543 N N . GLY A 1 195 ? 13.202 -16.456 -1.280 1.00 98.06 195 GLY A N 1
ATOM 1544 C CA . GLY A 1 195 ? 13.642 -16.813 0.073 1.00 98.06 195 GLY A CA 1
ATOM 1545 C C . GLY A 1 195 ? 12.722 -16.354 1.211 1.00 98.06 195 GLY A C 1
ATOM 1546 O O . GLY A 1 195 ? 13.112 -16.463 2.372 1.00 98.06 195 GLY A O 1
ATOM 1547 N N . PHE A 1 196 ? 11.505 -15.886 0.909 1.00 98.25 196 PHE A N 1
ATOM 1548 C CA . PHE A 1 196 ? 10.542 -15.368 1.893 1.00 98.25 196 PHE A CA 1
ATOM 1549 C C . PHE A 1 196 ? 9.212 -16.141 1.859 1.00 98.25 196 PHE A C 1
ATOM 1551 O O . PHE A 1 196 ? 8.172 -15.570 1.509 1.00 98.25 196 PHE A O 1
ATOM 1558 N N . PRO A 1 197 ? 9.211 -17.443 2.214 1.00 97.19 197 PRO A N 1
ATOM 1559 C CA . PRO A 1 197 ? 7.985 -18.235 2.246 1.00 97.19 197 PRO A CA 1
ATOM 1560 C C . PRO A 1 197 ? 6.965 -17.625 3.213 1.00 97.19 197 PRO A C 1
ATOM 1562 O O . PRO A 1 197 ? 7.301 -17.204 4.323 1.00 97.19 197 PRO A O 1
ATOM 1565 N N . GLY A 1 198 ? 5.701 -17.577 2.791 1.00 95.94 198 GLY A N 1
ATOM 1566 C CA . GLY A 1 198 ? 4.610 -17.005 3.583 1.00 95.94 198 GLY A CA 1
ATOM 1567 C C . GLY A 1 198 ? 4.508 -15.473 3.596 1.00 95.94 198 GLY A C 1
ATOM 1568 O O . GLY A 1 198 ? 3.558 -14.962 4.194 1.00 95.94 198 GLY A O 1
ATOM 1569 N N . LEU A 1 199 ? 5.417 -14.740 2.936 1.00 98.56 199 LEU A N 1
ATOM 1570 C CA . LEU A 1 199 ? 5.155 -13.360 2.515 1.00 98.56 199 LEU A CA 1
ATOM 1571 C C . LEU A 1 199 ? 4.409 -13.410 1.179 1.00 98.56 199 LEU A C 1
ATOM 1573 O O . LEU A 1 199 ? 4.969 -13.854 0.179 1.00 98.56 199 LEU A O 1
ATOM 1577 N N . TRP A 1 200 ? 3.149 -12.983 1.174 1.00 98.56 200 TRP A N 1
ATOM 1578 C CA . TRP A 1 200 ? 2.281 -13.095 0.001 1.00 98.56 200 TRP A CA 1
ATOM 1579 C C . TRP A 1 200 ? 2.337 -11.857 -0.888 1.00 98.56 200 TRP A C 1
ATOM 1581 O O . TRP A 1 200 ? 2.383 -10.734 -0.403 1.00 98.56 200 TRP A O 1
ATOM 1591 N N . GLU A 1 201 ? 2.256 -12.050 -2.192 1.00 98.06 201 GLU A N 1
ATOM 1592 C CA . GLU A 1 201 ? 1.797 -11.045 -3.135 1.00 98.06 201 GLU A CA 1
ATOM 1593 C C . GLU A 1 201 ? 0.294 -11.245 -3.355 1.00 98.06 201 GLU A C 1
ATOM 1595 O O . GLU A 1 201 ? -0.157 -12.346 -3.681 1.00 98.06 201 GLU A O 1
ATOM 1600 N N . LEU A 1 202 ? -0.477 -10.173 -3.189 1.00 96.38 202 LEU A N 1
ATOM 1601 C CA . LEU A 1 202 ? -1.881 -10.085 -3.572 1.00 96.38 202 LEU A CA 1
ATOM 1602 C C . LEU A 1 202 ? -1.982 -9.145 -4.783 1.00 96.38 202 LEU A C 1
ATOM 1604 O O . LEU A 1 202 ? -2.056 -7.923 -4.592 1.00 96.38 202 LEU A O 1
ATOM 1608 N N . PRO A 1 203 ? -1.963 -9.685 -6.018 1.00 93.62 203 PRO A N 1
ATOM 1609 C CA . PRO A 1 203 ? -2.035 -8.878 -7.229 1.00 93.62 203 PRO A CA 1
ATOM 1610 C C . PRO A 1 203 ? -3.281 -7.992 -7.249 1.00 93.62 203 PRO A C 1
ATOM 1612 O O . PRO A 1 203 ? -4.369 -8.407 -6.843 1.00 93.62 203 PRO A O 1
ATOM 1615 N N . GLY A 1 204 ? -3.127 -6.759 -7.723 1.00 88.56 204 GLY A N 1
ATOM 1616 C CA . GLY A 1 204 ? -4.245 -5.846 -7.933 1.00 88.56 204 GLY A CA 1
ATOM 1617 C C . GLY A 1 204 ? -4.640 -5.811 -9.403 1.00 88.56 204 GLY A C 1
ATOM 1618 O O . GLY A 1 204 ? -3.792 -5.777 -10.290 1.00 88.56 204 GLY A O 1
ATOM 1619 N N . HIS A 1 205 ? -5.942 -5.781 -9.676 1.00 78.69 205 HIS A N 1
ATOM 1620 C CA . HIS A 1 205 ? -6.437 -5.680 -11.043 1.00 78.69 205 HIS A CA 1
ATOM 1621 C C . HIS A 1 205 ? -6.550 -4.209 -11.474 1.00 78.69 205 HIS A C 1
ATOM 1623 O O . HIS A 1 205 ? -7.286 -3.424 -10.883 1.00 78.69 205 HIS A O 1
ATOM 1629 N N . GLY A 1 206 ? -5.817 -3.818 -12.517 1.00 64.62 206 GLY A N 1
ATOM 1630 C CA . GLY A 1 206 ? -5.599 -2.412 -12.891 1.00 64.62 206 GLY A CA 1
ATOM 1631 C C . GLY A 1 206 ? -6.765 -1.668 -13.565 1.00 64.62 206 GLY A C 1
ATOM 1632 O O . GLY A 1 206 ? -6.576 -0.528 -13.979 1.00 64.62 206 GLY A O 1
ATOM 1633 N N . TRP A 1 207 ? -7.977 -2.234 -13.681 1.00 62.38 207 TRP A N 1
ATOM 1634 C CA . TRP A 1 207 ? -9.133 -1.492 -14.243 1.00 62.38 207 TRP A CA 1
ATOM 1635 C C . TRP A 1 207 ? -9.554 -0.287 -13.386 1.00 62.38 207 TRP A C 1
ATOM 1637 O O . TRP A 1 207 ? -10.362 0.541 -13.809 1.00 62.38 207 TRP A O 1
ATOM 1647 N N . HIS A 1 208 ? -9.028 -0.194 -12.165 1.00 54.03 208 HIS A N 1
ATOM 1648 C CA . HIS A 1 208 ? -9.377 0.826 -11.183 1.00 54.03 208 HIS A CA 1
ATOM 1649 C C . HIS A 1 208 ? -8.470 2.062 -11.241 1.00 54.03 208 HIS A C 1
ATOM 1651 O O . HIS A 1 208 ? -8.810 3.085 -10.641 1.00 54.03 208 HIS A O 1
ATOM 1657 N N . GLU A 1 209 ? -7.352 1.999 -11.968 1.00 58.75 209 GLU A N 1
ATOM 1658 C CA . GLU A 1 209 ? -6.371 3.075 -11.984 1.00 58.75 209 GLU A CA 1
ATOM 1659 C C . GLU A 1 209 ? -6.849 4.269 -12.827 1.00 58.75 209 GLU A C 1
ATOM 1661 O O . GLU A 1 209 ? -7.434 4.127 -13.906 1.00 58.75 209 GLU A O 1
ATOM 1666 N N . ASN A 1 210 ? -6.600 5.487 -12.332 1.00 53.12 210 ASN A N 1
ATOM 1667 C CA . ASN A 1 210 ? -7.021 6.753 -12.956 1.00 53.12 210 ASN A CA 1
ATOM 1668 C C . ASN A 1 210 ? -6.473 6.962 -14.383 1.00 53.12 210 ASN A C 1
ATOM 1670 O O . ASN A 1 210 ? -6.932 7.863 -15.091 1.00 53.12 210 ASN A O 1
ATOM 1674 N N . LEU A 1 211 ? -5.531 6.115 -14.804 1.00 51.84 211 LEU A N 1
ATOM 1675 C CA . LEU A 1 211 ? -4.970 6.014 -16.148 1.00 51.84 211 LEU A CA 1
ATOM 1676 C C . LEU A 1 211 ? -6.044 5.825 -17.228 1.00 51.84 211 LEU A C 1
ATOM 1678 O O . LEU A 1 211 ? -6.007 6.519 -18.241 1.00 51.84 211 LEU A O 1
ATOM 1682 N N . LEU A 1 212 ? -7.060 4.989 -16.987 1.00 48.69 212 LEU A N 1
ATOM 1683 C CA . LEU A 1 212 ? -8.179 4.808 -17.929 1.00 48.69 212 LEU A CA 1
ATOM 1684 C C . LEU A 1 212 ? -9.197 5.961 -17.885 1.00 48.69 212 LEU A C 1
ATOM 1686 O O . LEU A 1 212 ? -10.035 6.090 -18.773 1.00 48.69 212 LEU A O 1
ATOM 1690 N N . LYS A 1 213 ? -9.121 6.817 -16.858 1.00 52.81 213 LYS A N 1
ATOM 1691 C CA . LYS A 1 213 ? -10.028 7.954 -16.635 1.00 52.81 213 LYS A CA 1
ATOM 1692 C C . LYS A 1 213 ? -9.428 9.294 -17.077 1.00 52.81 213 LYS A C 1
ATOM 1694 O O . LYS A 1 213 ? -10.065 10.322 -16.879 1.00 52.81 213 LYS A O 1
ATOM 1699 N N . ASN A 1 214 ? -8.225 9.291 -17.666 1.00 55.12 214 ASN A N 1
ATOM 1700 C CA . ASN A 1 214 ? -7.518 10.477 -18.171 1.00 55.12 214 ASN A CA 1
ATOM 1701 C C . ASN A 1 214 ? -7.332 11.606 -17.126 1.00 55.12 214 ASN A C 1
ATOM 1703 O O . ASN A 1 214 ? -7.240 12.782 -17.473 1.00 55.12 214 ASN A O 1
ATOM 1707 N N . ASN A 1 215 ? -7.263 11.266 -15.834 1.00 55.25 215 ASN A N 1
ATOM 1708 C CA . ASN A 1 215 ? -7.132 12.252 -14.750 1.00 55.25 215 ASN A CA 1
ATOM 1709 C C . ASN A 1 215 ? -5.675 12.636 -14.431 1.00 55.25 215 ASN A C 1
ATOM 1711 O O . ASN A 1 215 ? -5.441 13.533 -13.627 1.00 55.25 215 ASN A O 1
ATOM 1715 N N . ASN A 1 216 ? -4.692 11.975 -15.046 1.00 56.72 216 ASN A N 1
ATOM 1716 C CA . ASN A 1 216 ? -3.261 12.194 -14.804 1.00 56.72 216 ASN A CA 1
ATOM 1717 C C . ASN A 1 216 ? -2.578 13.085 -15.858 1.00 56.72 216 ASN A C 1
ATOM 1719 O O . ASN A 1 216 ? -1.390 13.357 -15.735 1.00 56.72 216 ASN A O 1
ATOM 1723 N N . GLN A 1 217 ? -3.309 13.572 -16.871 1.00 59.09 217 GLN A N 1
ATOM 1724 C CA . GLN A 1 217 ? -2.795 14.453 -17.938 1.00 59.09 217 GLN A CA 1
ATOM 1725 C C . GLN A 1 217 ? -1.625 13.866 -18.756 1.00 59.09 217 GLN A C 1
ATOM 1727 O O . GLN A 1 217 ? -0.905 14.598 -19.430 1.00 59.09 217 GLN A O 1
ATOM 1732 N N . TRP A 1 218 ? -1.431 12.543 -18.752 1.00 57.22 218 TRP A N 1
ATOM 1733 C CA . TRP A 1 218 ? -0.316 11.892 -19.463 1.00 57.22 218 TRP A CA 1
ATOM 1734 C C . TRP A 1 218 ? -0.515 11.801 -20.986 1.00 57.22 218 TRP A C 1
ATOM 1736 O O . TRP A 1 218 ? 0.372 11.327 -21.705 1.00 57.22 218 TRP A O 1
ATOM 1746 N N . GLY A 1 219 ? -1.663 12.272 -21.485 1.00 54.59 219 GLY A N 1
ATOM 1747 C CA . GLY A 1 219 ? -2.091 12.109 -22.870 1.00 54.59 219 GLY A CA 1
ATOM 1748 C C . GLY A 1 219 ? -2.448 10.652 -23.200 1.00 54.59 219 GLY A C 1
ATOM 1749 O O . GLY A 1 219 ? -2.356 9.774 -22.342 1.00 54.59 219 GLY A O 1
ATOM 1750 N N . PRO A 1 220 ? -2.857 10.361 -24.448 1.00 52.50 220 PRO A N 1
ATOM 1751 C CA . PRO A 1 220 ? -3.089 8.993 -24.894 1.00 52.50 220 PRO A CA 1
ATOM 1752 C C . PRO A 1 220 ? -1.758 8.228 -24.909 1.00 52.50 220 PRO A C 1
ATOM 1754 O O . PRO A 1 220 ? -0.974 8.311 -25.855 1.00 52.50 220 PRO A O 1
ATOM 1757 N N . LYS A 1 221 ? -1.479 7.487 -23.839 1.00 55.22 221 LYS A N 1
ATOM 1758 C CA . LYS A 1 221 ? -0.417 6.479 -23.805 1.00 55.22 221 LYS A CA 1
ATOM 1759 C C . LYS A 1 221 ? -1.013 5.146 -24.255 1.00 55.22 221 LYS A C 1
ATOM 1761 O O . LYS A 1 221 ? -2.171 4.853 -23.960 1.00 55.22 221 LYS A O 1
ATOM 1766 N N . ARG A 1 222 ? -0.237 4.348 -25.000 1.00 52.16 222 ARG A N 1
ATOM 1767 C CA . ARG A 1 222 ? -0.594 2.970 -25.385 1.00 52.16 222 ARG A CA 1
ATOM 1768 C C . ARG A 1 222 ? -0.610 2.104 -24.129 1.00 52.16 222 ARG A C 1
ATOM 1770 O O . ARG A 1 222 ? 0.367 1.435 -23.832 1.00 52.16 222 ARG A O 1
ATOM 1777 N N . LEU A 1 223 ? -1.681 2.203 -23.358 1.00 56.81 223 LEU A N 1
ATOM 1778 C CA . LEU A 1 223 ? -1.823 1.474 -22.105 1.00 56.81 223 LEU A CA 1
ATOM 1779 C C . LEU A 1 223 ? -2.518 0.136 -22.316 1.00 56.81 223 LEU A C 1
ATOM 1781 O O . LEU A 1 223 ? -2.386 -0.728 -21.474 1.00 56.81 223 LEU A O 1
ATOM 1785 N N . VAL A 1 224 ? -3.175 -0.086 -23.453 1.00 58.78 224 VAL A N 1
ATOM 1786 C CA . VAL A 1 224 ? -3.860 -1.350 -23.733 1.00 58.78 224 VAL A CA 1
ATOM 1787 C C . VAL A 1 224 ? -2.985 -2.205 -24.648 1.00 58.78 224 VAL A C 1
ATOM 1789 O O . VAL A 1 224 ? -2.621 -1.767 -25.743 1.00 58.78 224 VAL A O 1
ATOM 1792 N N . LEU A 1 225 ? -2.646 -3.421 -24.209 1.00 55.25 225 LEU A N 1
ATOM 1793 C CA . LEU A 1 225 ? -2.096 -4.452 -25.093 1.00 55.25 225 LEU A CA 1
ATOM 1794 C C . LEU A 1 225 ? -3.130 -4.767 -26.180 1.00 55.25 225 LEU A C 1
ATOM 1796 O O . LEU A 1 225 ? -4.296 -5.021 -25.878 1.00 55.25 225 LEU A O 1
ATOM 1800 N N . TRP A 1 226 ? -2.705 -4.743 -27.444 1.00 55.06 226 TRP A N 1
ATOM 1801 C CA . TRP A 1 226 ? -3.535 -5.162 -28.570 1.00 55.06 226 TRP A CA 1
ATOM 1802 C C . TRP A 1 226 ? -2.868 -6.327 -29.313 1.00 55.06 226 TRP A C 1
ATOM 1804 O O . TRP A 1 226 ? -1.742 -6.155 -29.791 1.00 55.06 226 TRP A O 1
ATOM 1814 N N . PRO A 1 227 ? -3.546 -7.481 -29.468 1.00 64.06 227 PRO A N 1
ATOM 1815 C CA . PRO A 1 227 ? -4.898 -7.781 -28.979 1.00 64.06 227 PRO A CA 1
ATOM 1816 C C . PRO A 1 227 ? -4.966 -7.875 -27.439 1.00 64.06 227 PRO A C 1
ATOM 1818 O O . PRO A 1 227 ? -3.944 -8.149 -26.805 1.00 64.06 227 PRO A O 1
ATOM 1821 N N . PRO A 1 228 ? -6.146 -7.639 -26.832 1.00 65.69 228 PRO A N 1
ATOM 1822 C CA . PRO A 1 228 ? -6.315 -7.762 -25.388 1.00 65.69 228 PRO A CA 1
ATOM 1823 C C . PRO A 1 228 ? -6.056 -9.218 -24.964 1.00 65.69 228 PRO A C 1
ATOM 1825 O O . PRO A 1 228 ? -6.476 -10.131 -25.675 1.00 65.69 228 PRO A O 1
ATOM 1828 N N . PRO A 1 229 ? -5.407 -9.461 -23.813 1.00 65.31 229 PRO A N 1
ATOM 1829 C CA . PRO A 1 229 ? -5.207 -10.817 -23.298 1.00 65.31 229 PRO A CA 1
ATOM 1830 C C . PRO A 1 229 ? -6.524 -11.481 -22.861 1.00 65.31 229 PRO A C 1
ATOM 1832 O O . PRO A 1 229 ? -6.610 -12.704 -22.862 1.00 65.31 229 PRO A O 1
ATOM 1835 N N . PHE A 1 230 ? -7.546 -10.674 -22.548 1.00 65.69 230 PHE A N 1
ATOM 1836 C CA . PHE A 1 230 ? -8.900 -11.108 -22.188 1.00 65.69 230 PHE A CA 1
ATOM 1837 C C . PHE A 1 230 ? -9.936 -10.459 -23.126 1.00 65.69 230 PHE A C 1
ATOM 1839 O O . PHE A 1 230 ? -10.639 -9.533 -22.711 1.00 65.69 230 PHE A O 1
ATOM 1846 N N . PRO A 1 231 ? -10.012 -10.856 -24.412 1.00 68.38 231 PRO A N 1
ATOM 1847 C CA . PRO A 1 231 ? -10.975 -10.277 -25.352 1.00 68.38 231 PRO A CA 1
ATOM 1848 C C . PRO A 1 231 ? -12.427 -10.437 -24.883 1.00 68.38 231 PRO A C 1
ATOM 1850 O O . PRO A 1 231 ? -13.242 -9.555 -25.119 1.00 68.38 231 PRO A O 1
ATOM 1853 N N . GLU A 1 232 ? -12.738 -11.516 -24.168 1.00 68.31 232 GLU A N 1
ATOM 1854 C CA . GLU A 1 232 ? -14.053 -11.811 -23.596 1.00 68.31 232 GLU A CA 1
ATOM 1855 C C . GLU A 1 232 ? -14.457 -10.906 -22.423 1.00 68.31 232 GLU A C 1
ATOM 1857 O O . GLU A 1 232 ? -15.631 -10.862 -22.063 1.00 68.31 232 GLU A O 1
ATOM 1862 N N . ALA A 1 233 ? -13.503 -10.201 -21.805 1.00 56.81 233 ALA A N 1
ATOM 1863 C CA . ALA A 1 233 ? -13.775 -9.267 -20.712 1.00 56.81 233 ALA A CA 1
ATOM 1864 C C . ALA A 1 233 ? -14.148 -7.861 -21.214 1.00 56.81 233 ALA A C 1
ATOM 1866 O O . ALA A 1 233 ? -14.505 -6.996 -20.412 1.00 56.81 233 ALA A O 1
ATOM 1867 N N . ILE A 1 234 ? -14.052 -7.618 -22.525 1.00 54.88 234 ILE A N 1
ATOM 1868 C CA . ILE A 1 234 ? -14.473 -6.367 -23.153 1.00 54.88 234 ILE A CA 1
ATOM 1869 C C . ILE A 1 234 ? -15.984 -6.461 -23.407 1.00 54.88 234 ILE A C 1
ATOM 1871 O O . ILE A 1 234 ? -16.404 -7.372 -24.117 1.00 54.88 234 ILE A O 1
ATOM 1875 N N . PRO A 1 235 ? -16.809 -5.564 -22.832 1.00 50.00 235 PRO A N 1
ATOM 1876 C 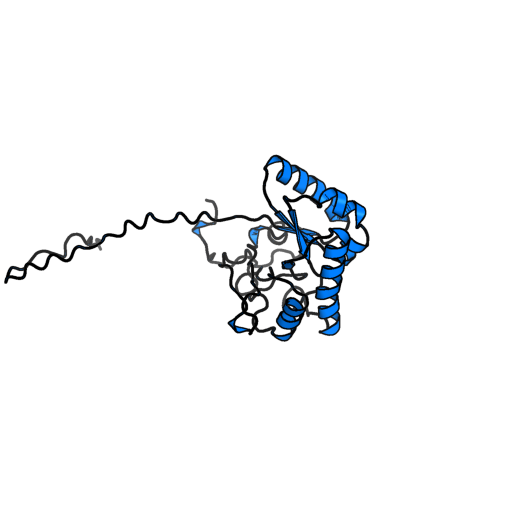CA . PRO A 1 235 ? -18.239 -5.526 -23.127 1.00 50.00 235 PRO A CA 1
ATOM 1877 C C . PRO A 1 235 ? -18.488 -5.308 -24.627 1.00 50.00 235 PRO A C 1
ATOM 1879 O O . PRO A 1 235 ? -17.770 -4.514 -25.238 1.00 50.00 235 PRO A O 1
ATOM 1882 N N . ASP A 1 236 ? -19.500 -5.985 -25.181 1.00 51.06 236 ASP A N 1
ATOM 1883 C CA . ASP A 1 236 ? -19.986 -5.767 -26.556 1.00 51.06 236 ASP A CA 1
ATOM 1884 C C . ASP A 1 236 ? -20.443 -4.314 -26.802 1.00 51.06 236 ASP A C 1
ATOM 1886 O O . ASP A 1 236 ? -21.087 -3.720 -25.899 1.00 51.06 236 ASP A O 1
#

pLDDT: mean 82.06, std 21.96, range [29.83, 98.81]

Radius of gyration: 24.53 Å; Cα contacts (8 Å, |Δi|>4): 354; chains: 1; bounding box: 43×80×66 Å

Solvent-accessible surface area (backbone atoms only — not comparable to full-atom values): 14149 Å² total; per-residue (Å²): 141,81,88,84,71,85,88,78,80,90,87,85,84,85,90,83,84,91,78,95,69,86,75,80,75,78,75,74,81,73,70,79,78,80,78,73,86,80,85,73,52,72,46,82,38,84,45,76,74,40,56,66,52,49,52,57,52,46,55,50,29,65,77,65,74,46,56,35,37,38,26,35,18,19,54,52,42,71,76,38,45,69,64,49,40,75,70,55,76,44,94,56,41,47,62,24,21,18,19,20,82,56,46,39,78,55,70,38,97,84,86,39,77,34,67,54,72,70,54,41,49,48,26,54,45,52,10,38,52,45,49,24,68,65,67,74,45,85,41,42,38,37,26,46,47,51,61,28,55,60,44,70,72,91,37,53,71,56,51,47,52,44,48,74,66,57,38,45,32,35,43,28,28,37,22,15,74,95,64,18,46,51,14,60,94,57,80,68,48,57,36,46,92,64,72,39,68,75,36,28,42,46,55,39,65,28,81,76,46,55,77,85,68,65,75,76,76,77,65,97,62,88,34,62,59,82,79,54,94,57,63,86,76,55,82,134

Secondary structure (DSSP, 8-state):
--PPPSTT---------------------------PPP--EEEEE-STTHHHHHHHHHHHHHHHT--EEEEE-HHHHHHSHHHHHHHH-STTEEEEE--SSS--SS-BTTTB----HHHHHHHHHHHHHHHHHHHSS---EE--SS-BSSTTTT-HHHHHHHHHTT--EE--B-SBGGGBSSPP----EEEGGGTEEEEEE-PPPGGGSGGGGTTT---S---S-SS-S-GGGS--

Nearest PDB structures (foldseek):
  6hm9-assembly1_A  TM=8.202E-01  e=4.597E-07  Bacillus anthracis
  2w3z-assembly1_A  TM=6.953E-01  e=4.270E-04  Streptococcus mutans UA159
  3fa4-assembly2_F  TM=4.324E-01  e=1.165E-01  Aspergillus niger
  3fa3-assembly1_D  TM=4.298E-01  e=1.829E-01  Aspergillus niger
  6su7-assembly3_C  TM=3.208E-01  e=3.718E-01  Persicaria tinctoria

Foldseek 3Di:
DDDDDPPPPDDDDDDDDDDPDPPPPPPPPPPPPPPDDDDAAEEEAQALVCLVVLQVVLVVCVVVVAAYEYAYAQQRCVVPLVSCCVRALDPSYAYAHQFHNLFALQADPPPGGGDDLVSLLNRQQSSQVSVCVSNVDGHAEYEHSAADQVFCAPVLSSVVSNVVSPHQEYARNQAHPPRAPQHDDDDKDARVVSVGPRHIYDYDGNPPDCLVVCPVVPPDDRRADPVHPCVVVDDD

Sequence (236 aa):
MHPISRRQLIKTTLVGGIGLTTLSCMTTNQVPHRTWTRYIAAYDTESPACLAACRKIVEVHKRMEMPATFFVLGSVLDANPAEFRKILDDPLFEIASHTWSHRMLRNNVFCGEAPSMEDRRIEIAKSKETIERVFERPCLGLRPGCGFDNALRGEPEVLKMIHEAGYRYVSSLLWGPDYSLPALLEDPFDYSADGFPGLWELPGHGWHENLLKNNNQWGPKRLVLWPPPFPEAIPD